Protein AF-0000000081129141 (afdb_homodimer)

Solvent-accessible surface area (backbone atoms only — not comparable to full-atom values): 20767 Å² total; per-residue (Å²): 136,83,80,75,81,80,78,77,77,76,72,72,78,68,77,77,60,85,83,64,71,76,75,66,79,88,42,70,53,75,74,40,80,56,36,56,40,29,43,30,32,59,57,17,57,71,32,35,88,84,42,55,81,44,27,58,57,19,39,51,47,17,47,51,46,34,48,50,49,10,50,49,43,14,48,50,44,52,60,56,72,74,64,81,70,82,75,56,83,65,60,89,74,60,86,63,52,46,62,55,49,10,50,50,36,20,52,51,40,36,51,50,35,44,41,52,32,57,63,46,45,56,60,55,36,47,50,46,23,51,54,39,46,54,50,50,72,68,45,83,90,66,55,68,70,51,65,66,42,44,27,56,52,50,27,62,64,40,47,85,68,45,50,61,61,43,44,52,50,48,50,52,53,40,58,71,41,62,52,48,60,72,73,105,137,83,79,74,79,80,78,74,77,74,74,72,76,67,76,77,61,86,84,62,71,78,75,66,80,87,41,67,55,72,74,39,79,56,36,56,40,30,45,30,34,58,56,18,59,72,34,35,87,84,41,54,81,44,27,59,58,19,40,49,46,16,50,50,46,34,48,49,49,10,51,50,44,13,48,51,45,52,59,57,72,76,63,82,72,82,76,56,82,64,60,91,73,62,85,63,50,45,63,55,48,10,52,50,35,20,51,52,40,36,51,49,35,45,42,53,33,58,61,46,47,57,59,54,36,48,51,48,23,50,54,40,45,54,51,50,74,70,45,83,89,65,55,68,70,51,66,67,42,44,26,56,50,51,26,61,66,41,47,86,68,46,50,61,60,45,45,52,51,47,49,52,51,39,59,70,42,62,53,46,61,72,73,104

Radius of gyration: 29.06 Å; Cα contacts (8 Å, |Δi|>4): 286; chains: 2; bounding box: 152×87×50 Å

InterPro domains:
  IPR019560 Mitochondrial 18kDa protein [PF10558] 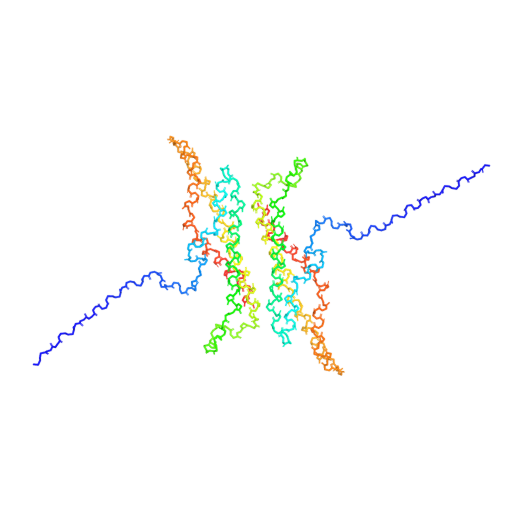(32-172)
  IPR019560 Mitochondrial 18kDa protein [PTHR11001] (19-183)

Organism: NCBI:txid267567

Nearest PDB structures (foldseek):
  6k7k-assembly1_A  TM=5.969E-01  e=8.840E+00  Homo sapiens
  6k7k-assembly1_A  TM=5.984E-01  e=8.834E+00  Homo sapiens

Secondary structure (DSSP, 8-state):
-----------------TTSS--PPP-HHHHSGGGGGGGHHHHHHHTTTT-GGGHHHHHHHHHHHHHHHHHHHHHHHHS----SS---SS-TT----HHHHHHHHHHHHHHHHIIIIIIHHHHHHHHHHHHHHHHHHHSTT--HHHHHHHHHHHHHHTHHHHHHHHHHHHHHHHHTTHHHHHH-/-----------------TTSS------HHHHSGGGGGGGHHHHHHHTTTT-GGGHHHHHHHHHHHHHHHHHHHHHHHHS----SS---SS-TT----HHHHHHHHHHHHHHHHIIIIIIHHHHHHHHHHHHHHHHHHHSTT--HHHHHHHHHHHHHHTHHHHHHHHHHHHHHHHHTTHHHHHH-

Sequence (368 aa):
MTKHPMATHLHQDAPKTDDEQKSGNYNIFRDSLLRYCGYANEVGESFRYQYPKFVAPSYALAFGYCLADSISAGYQELYVKEDGGNEGTSSKYDTRSNETRAAIAFFDTLLWQSLASVAIPGGVINTIVRATRFTVARTAGLPLAVTTWAPTVMGLGSIPFIIHPIDECVDFALDNSTRKFLESMTKHPMATHLHQDAPKTDDEQKSGNYNIFRDSLLRYCGYANEVGESFRYQYPKFVAPSYALAFGYCLADSISAGYQELYVKEDGGNEGTSSKYDTRSNETRAAIAFFDTLLWQSLASVAIPGGVINTIVRATRFTVARTAGLPLAVTTWAPTVMGLGSIPFIIHPIDECVDFALDNSTRKFLES

Foldseek 3Di:
DPPPPPPPPPPPPPPPPPVPPPPDPDDCCQNHPVVCLLQQLVVQVLCCPVCVVCNVVSVVSNLVSLQVSLQVQLVCLLPVPPPPPPPDPPPPPPPDDSNVVSVVSSVLSSVLSCQLRPNPLVVVLVVQLVVQLVVLVPDPDDDPVCNVCVSSCRSVVCCVVVNVVSSVVSVVVCVPPVVVVVVD/DPPPPPPPPPPVPPPPPPVPPPPPPDDCCQNHPVVCLLQQLVVQVLCCPVCVVCNVVSVVSNLVSLQVSLQVQLVCLLPVPPPPPPPDPPPPPPPDDSNVVSVVSSVLSSVLSCQLRPNPLVVVLVVQLVVQLVVLVPDPDDDPVCNVCVSSCRSVVCCVVVNVVSSVVSVVVCVPPVVVVVVD

pLDDT: mean 81.25, std 23.03, range [26.58, 97.94]

Structure (mmCIF, N/CA/C/O backbone):
data_AF-0000000081129141-model_v1
#
loop_
_entity.id
_entity.type
_entity.pdbx_description
1 polymer 'Mitochondrial fission process protein 1'
#
loop_
_atom_site.group_PDB
_atom_site.id
_atom_site.type_symbol
_atom_site.label_atom_id
_atom_site.label_alt_id
_atom_site.label_comp_id
_atom_site.label_asym_id
_atom_site.label_entity_id
_atom_site.label_seq_id
_atom_site.pdbx_PDB_ins_code
_atom_site.Cartn_x
_atom_site.Cartn_y
_atom_site.Cartn_z
_atom_site.occupancy
_atom_site.B_iso_or_equiv
_atom_site.auth_seq_id
_atom_site.auth_comp_id
_atom_site.auth_asym_id
_atom_site.auth_atom_id
_atom_site.pdbx_PDB_model_num
ATOM 1 N N . MET A 1 1 ? 77 19.109 -3.758 1 30.22 1 MET A N 1
ATOM 2 C CA . MET A 1 1 ? 76.125 17.969 -3.473 1 30.22 1 MET A CA 1
ATOM 3 C C . MET A 1 1 ? 74.875 18.422 -2.723 1 30.22 1 MET A C 1
ATOM 5 O O . MET A 1 1 ? 74.938 18.641 -1.512 1 30.22 1 MET A O 1
ATOM 9 N N . THR A 1 2 ? 74.125 19.422 -3.312 1 26.58 2 THR A N 1
ATOM 10 C CA . THR A 1 2 ? 73.062 20.266 -2.844 1 26.58 2 THR A CA 1
ATOM 11 C C . THR A 1 2 ? 71.812 19.438 -2.555 1 26.58 2 THR A C 1
ATOM 13 O O . THR A 1 2 ? 71.25 18.75 -3.441 1 26.58 2 THR A O 1
ATOM 16 N N . LYS A 1 3 ? 71.688 18.891 -1.283 1 32.97 3 LYS A N 1
ATOM 17 C CA . LYS A 1 3 ? 70.625 18.109 -0.683 1 32.97 3 LYS A CA 1
ATOM 18 C C . LYS A 1 3 ? 69.312 18.797 -0.854 1 32.97 3 LYS A C 1
ATOM 20 O O . LYS A 1 3 ? 69.125 19.969 -0.492 1 32.97 3 LYS A O 1
ATOM 25 N N . HIS A 1 4 ? 68.438 18.469 -1.93 1 35.22 4 HIS A N 1
ATOM 26 C CA . HIS A 1 4 ? 67.125 18.984 -2.25 1 35.22 4 HIS A CA 1
ATOM 27 C C . HIS A 1 4 ? 66.188 18.844 -1.061 1 35.22 4 HIS A C 1
ATOM 29 O O . HIS A 1 4 ? 66.125 17.797 -0.427 1 35.22 4 HIS A O 1
ATOM 35 N N . PRO A 1 5 ? 65.812 19.906 -0.329 1 34.75 5 PRO A N 1
ATOM 36 C CA . PRO A 1 5 ? 64.875 19.891 0.815 1 34.75 5 PRO A CA 1
ATOM 37 C C . PRO A 1 5 ? 63.594 19.156 0.515 1 34.75 5 PRO A C 1
ATOM 39 O O . PRO A 1 5 ? 63.062 19.234 -0.603 1 34.75 5 PRO A O 1
ATOM 42 N N . MET A 1 6 ? 63.344 17.938 1.094 1 30.19 6 MET A N 1
ATOM 43 C CA . MET A 1 6 ? 62.125 17.109 1.07 1 30.19 6 MET A CA 1
ATOM 44 C C . MET A 1 6 ? 60.906 17.938 1.434 1 30.19 6 MET A C 1
ATOM 46 O O . MET A 1 6 ? 60.781 18.438 2.551 1 30.19 6 MET A O 1
ATOM 50 N N . ALA A 1 7 ? 60.281 18.75 0.536 1 33.56 7 ALA A N 1
ATOM 51 C CA . ALA A 1 7 ? 59 19.422 0.731 1 33.56 7 ALA A CA 1
ATOM 52 C C . ALA A 1 7 ? 57.969 18.469 1.324 1 33.56 7 ALA A C 1
ATOM 54 O O . ALA A 1 7 ? 57.719 17.391 0.781 1 33.56 7 ALA A O 1
ATOM 55 N N . THR A 1 8 ? 57.875 18.406 2.658 1 31.7 8 THR A N 1
ATOM 56 C CA . THR A 1 8 ? 56.812 17.734 3.408 1 31.7 8 THR A CA 1
ATOM 57 C C . THR A 1 8 ? 55.438 18.141 2.895 1 31.7 8 THR A C 1
ATOM 59 O O . THR A 1 8 ? 55.062 19.312 2.996 1 31.7 8 THR A O 1
ATOM 62 N N . HIS A 1 9 ? 54.938 17.641 1.688 1 32.59 9 HIS A N 1
ATOM 63 C CA . HIS A 1 9 ? 53.562 17.75 1.225 1 32.59 9 HIS A CA 1
ATOM 64 C C . HIS A 1 9 ? 52.594 17.5 2.363 1 32.59 9 HIS A C 1
ATOM 66 O O . HIS A 1 9 ? 52.469 16.391 2.863 1 32.59 9 HIS A O 1
ATOM 72 N N . LEU A 1 10 ? 52.406 18.422 3.344 1 31.34 10 LEU A N 1
ATOM 73 C CA . LEU A 1 10 ? 51.281 18.438 4.262 1 31.34 10 LEU A CA 1
ATOM 74 C C . LEU A 1 10 ? 49.969 18.203 3.52 1 31.34 10 LEU A C 1
ATOM 76 O O . LEU A 1 10 ? 49.5 19.094 2.812 1 31.34 10 LEU A O 1
ATOM 80 N N . HIS A 1 11 ? 49.781 17 2.873 1 34.47 11 HIS A N 1
ATOM 81 C CA . HIS A 1 11 ? 48.438 16.656 2.416 1 34.47 11 HIS A CA 1
ATOM 82 C C . HIS A 1 11 ? 47.406 16.984 3.477 1 34.47 11 HIS A C 1
ATOM 84 O O . HIS A 1 11 ? 47.375 16.359 4.539 1 34.47 11 HIS A O 1
ATOM 90 N N . GLN A 1 12 ? 47.062 18.234 3.736 1 31.19 12 GLN A N 1
ATOM 91 C CA . GLN A 1 12 ? 45.906 18.609 4.523 1 31.19 12 GLN A CA 1
ATOM 92 C C . GLN A 1 12 ? 44.719 17.719 4.195 1 31.19 12 GLN A C 1
ATOM 94 O O . GLN A 1 12 ? 44.281 17.656 3.045 1 31.19 12 GLN A O 1
ATOM 99 N N . ASP A 1 13 ? 44.531 16.547 4.922 1 34.59 13 ASP A N 1
ATOM 100 C CA . ASP A 1 13 ? 43.281 15.789 4.973 1 34.59 13 ASP A CA 1
ATOM 101 C C . ASP A 1 13 ? 42.062 16.719 5.012 1 34.59 13 ASP A C 1
ATOM 103 O O . ASP A 1 13 ? 41.875 17.438 5.992 1 34.59 13 ASP A O 1
ATOM 107 N N . ALA A 1 14 ? 41.719 17.422 3.959 1 35.97 14 ALA A N 1
ATOM 108 C CA . ALA A 1 14 ? 40.438 18.156 3.953 1 35.97 14 ALA A CA 1
ATOM 109 C C . ALA A 1 14 ? 39.344 17.359 4.656 1 35.97 14 ALA A C 1
ATOM 111 O O . ALA A 1 14 ? 39.312 16.125 4.562 1 35.97 14 ALA A O 1
ATOM 112 N N . PRO A 1 15 ? 38.719 17.828 5.695 1 35.94 15 PRO A N 1
ATOM 113 C CA . PRO A 1 15 ? 37.625 17.141 6.371 1 35.94 15 PRO A CA 1
ATOM 114 C C . PRO A 1 15 ? 36.656 16.484 5.391 1 35.94 15 PRO A C 1
ATOM 116 O O . PRO A 1 15 ? 36.281 17.094 4.383 1 35.94 15 PRO A O 1
ATOM 119 N N . LYS A 1 16 ? 36.656 15.211 5.215 1 36.97 16 LYS A N 1
ATOM 120 C CA . LYS A 1 16 ? 35.594 14.453 4.523 1 36.97 16 LYS A CA 1
ATOM 121 C C . LYS A 1 16 ? 34.219 15.062 4.77 1 36.97 16 LYS A C 1
ATOM 123 O O . LYS A 1 16 ? 33.812 15.242 5.918 1 36.97 16 LYS A O 1
ATOM 128 N N . THR A 1 17 ? 33.844 16.062 4.062 1 35.66 17 THR A N 1
ATOM 129 C CA . THR A 1 17 ? 32.5 16.562 4.191 1 35.66 17 THR A CA 1
ATOM 130 C C . THR A 1 17 ? 31.516 15.422 4.504 1 35.66 17 THR A C 1
ATOM 132 O O . THR A 1 17 ? 31.781 14.266 4.172 1 35.66 17 THR A O 1
ATOM 135 N N . ASP A 1 18 ? 30.594 15.562 5.559 1 37.34 18 ASP A N 1
ATOM 136 C CA . ASP A 1 18 ? 29.516 14.711 6.062 1 37.34 18 ASP A CA 1
ATOM 137 C C . ASP A 1 18 ? 28.781 14.016 4.918 1 37.34 18 ASP A C 1
ATOM 139 O O . ASP A 1 18 ? 27.812 13.297 5.145 1 37.34 18 ASP A O 1
ATOM 143 N N . ASP A 1 19 ? 28.828 14.445 3.691 1 38.66 19 ASP A N 1
ATOM 144 C CA . ASP A 1 19 ? 28.156 13.812 2.561 1 38.66 19 ASP A CA 1
ATOM 145 C C . ASP A 1 19 ? 28.625 12.375 2.371 1 38.66 19 ASP A C 1
ATOM 147 O O . ASP A 1 19 ? 28.125 11.664 1.498 1 38.66 19 ASP A O 1
ATOM 151 N N . GLU A 1 20 ? 29.844 11.938 2.684 1 36.75 20 GLU A N 1
ATOM 152 C CA . GLU A 1 20 ? 30.391 10.633 2.314 1 36.75 20 GLU A CA 1
ATOM 153 C C . GLU A 1 20 ? 29.656 9.5 3.031 1 36.75 20 GLU A C 1
ATOM 155 O O . GLU A 1 20 ? 29.594 8.383 2.521 1 36.75 20 GLU A O 1
ATOM 160 N N . GLN A 1 21 ? 29.531 9.531 4.418 1 36.88 21 GLN A N 1
ATOM 161 C CA . GLN A 1 21 ? 29.5 8.305 5.211 1 36.88 21 GLN A CA 1
ATOM 162 C C . GLN A 1 21 ? 28.266 7.465 4.859 1 36.88 21 GLN A C 1
ATOM 164 O O . GLN A 1 21 ? 28.188 6.293 5.238 1 36.88 21 GLN A O 1
ATOM 169 N N . LYS A 1 22 ? 26.984 7.934 5.043 1 40.12 22 LYS A N 1
ATOM 170 C CA . LYS A 1 22 ? 25.984 6.887 4.949 1 40.12 22 LYS A CA 1
ATOM 171 C C . LYS A 1 22 ? 25.938 6.281 3.547 1 40.12 22 LYS A C 1
ATOM 173 O O . LYS A 1 22 ? 25.547 6.949 2.588 1 40.12 22 LYS A O 1
ATOM 178 N N . SER A 1 23 ? 26.703 5.465 3.102 1 44.88 23 SER A N 1
ATOM 179 C CA . SER A 1 23 ? 26.797 4.621 1.917 1 44.88 23 SER A CA 1
ATOM 180 C C . SER A 1 23 ? 25.422 4.242 1.383 1 44.88 23 SER A C 1
ATOM 182 O O . SER A 1 23 ? 25.297 3.332 0.561 1 44.88 23 SER A O 1
ATOM 184 N N . GLY A 1 24 ? 24.297 4.645 2.096 1 58.03 24 GLY A N 1
ATOM 185 C CA . GLY A 1 24 ? 23.062 4.16 1.521 1 58.03 24 GLY A CA 1
ATOM 186 C C . GLY A 1 24 ? 22.781 4.715 0.135 1 58.03 24 GLY A C 1
ATOM 187 O O . GLY A 1 24 ? 23.391 5.711 -0.271 1 58.03 24 GLY A O 1
ATOM 188 N N . ASN A 1 25 ? 22.344 3.918 -0.901 1 73.75 25 ASN A N 1
ATOM 189 C CA . ASN A 1 25 ? 22.016 4.301 -2.271 1 73.75 25 ASN A CA 1
ATOM 190 C C . ASN A 1 25 ? 21.109 5.527 -2.309 1 73.75 25 ASN A C 1
ATOM 192 O O . ASN A 1 25 ? 20.156 5.621 -1.533 1 73.75 25 ASN A O 1
ATOM 196 N N . TYR A 1 26 ? 21.641 6.598 -2.943 1 86.88 26 TYR A N 1
ATOM 197 C CA . TYR A 1 26 ? 20.891 7.84 -3.123 1 86.88 26 TYR A CA 1
ATOM 198 C C . TYR A 1 26 ? 19.516 7.57 -3.697 1 86.88 26 TYR A C 1
ATOM 200 O O . TYR A 1 26 ? 19.375 6.891 -4.715 1 86.88 26 TYR A O 1
ATOM 208 N N . ASN A 1 27 ? 18.547 8 -2.988 1 91.38 27 ASN A N 1
ATOM 209 C CA . ASN A 1 27 ? 17.156 7.949 -3.436 1 91.38 27 ASN A CA 1
ATOM 210 C C . ASN A 1 27 ? 16.609 9.344 -3.715 1 91.38 27 ASN A C 1
ATOM 212 O O . ASN A 1 27 ? 16.391 10.125 -2.789 1 91.38 27 ASN A O 1
ATOM 216 N N . ILE A 1 28 ? 16.359 9.625 -4.957 1 92.81 28 ILE A N 1
ATOM 217 C CA . ILE A 1 28 ? 15.969 10.961 -5.383 1 92.81 28 ILE A CA 1
ATOM 218 C C . ILE A 1 28 ? 14.688 11.375 -4.66 1 92.81 28 ILE A C 1
ATOM 220 O O . ILE A 1 28 ? 14.469 12.562 -4.402 1 92.81 28 ILE A O 1
ATOM 224 N N . PHE A 1 29 ? 13.805 10.5 -4.289 1 95 29 PHE A N 1
ATOM 225 C CA . PHE A 1 29 ? 12.523 10.805 -3.654 1 95 29 PHE A CA 1
ATOM 226 C C . PHE A 1 29 ? 12.711 11.133 -2.18 1 95 29 PHE A C 1
ATOM 228 O O . PHE A 1 29 ? 12.031 12.008 -1.642 1 95 29 PHE A O 1
ATOM 235 N N . ARG A 1 30 ? 13.688 10.547 -1.554 1 94.19 30 ARG A N 1
ATOM 236 C CA . ARG A 1 30 ? 13.82 10.672 -0.105 1 94.19 30 ARG A CA 1
ATOM 237 C C . ARG A 1 30 ? 14.969 11.602 0.265 1 94.19 30 ARG A C 1
ATOM 239 O O . ARG A 1 30 ? 14.961 12.211 1.334 1 94.19 30 ARG A O 1
ATOM 246 N N . ASP A 1 31 ? 15.93 11.773 -0.63 1 93.5 31 ASP A N 1
ATOM 247 C CA . ASP A 1 31 ? 17.156 12.492 -0.297 1 93.5 31 ASP A CA 1
ATOM 248 C C . ASP A 1 31 ? 17.219 13.836 -1.011 1 93.5 31 ASP A C 1
ATOM 250 O O . ASP A 1 31 ? 18.234 14.539 -0.947 1 93.5 31 ASP A O 1
ATOM 254 N N . SER A 1 32 ? 16.203 14.188 -1.757 1 94.5 32 SER A N 1
ATOM 255 C CA . SER A 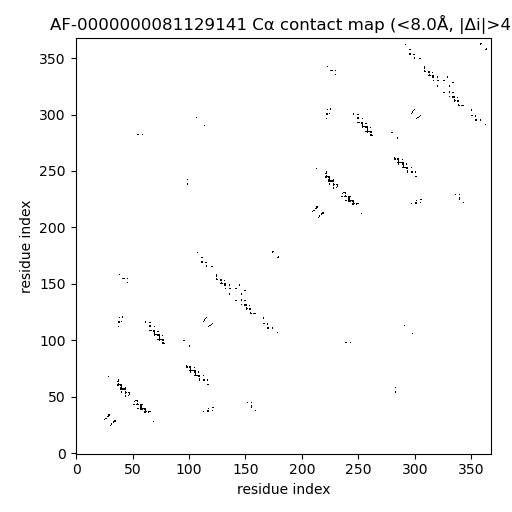1 32 ? 16.141 15.477 -2.43 1 94.5 32 SER A CA 1
ATOM 256 C C . SER A 1 32 ? 14.953 16.297 -1.938 1 94.5 32 SER A C 1
ATOM 258 O O . SER A 1 32 ? 14.227 15.883 -1.035 1 94.5 32 SER A O 1
ATOM 260 N N . LEU A 1 33 ? 14.805 17.438 -2.572 1 94.62 33 LEU A N 1
ATOM 261 C CA . LEU A 1 33 ? 13.703 18.328 -2.225 1 94.62 33 LEU A CA 1
ATOM 262 C C . LEU A 1 33 ? 12.367 17.703 -2.588 1 94.62 33 LEU A C 1
ATOM 264 O O . LEU A 1 33 ? 11.312 18.141 -2.111 1 94.62 33 LEU A O 1
ATOM 268 N N . LEU A 1 34 ? 12.383 16.625 -3.336 1 96.06 34 LEU A N 1
ATOM 269 C CA . LEU A 1 34 ? 11.156 15.922 -3.703 1 96.06 34 LEU A CA 1
ATOM 270 C C . LEU A 1 34 ? 10.469 15.352 -2.469 1 96.06 34 LEU A C 1
ATOM 272 O O . LEU A 1 34 ? 9.25 15.141 -2.473 1 96.06 34 LEU A O 1
ATOM 276 N N . ARG A 1 35 ? 11.266 15.18 -1.441 1 97.25 35 ARG A N 1
ATOM 277 C CA . ARG A 1 35 ? 10.727 14.586 -0.221 1 97.25 35 ARG A CA 1
ATOM 278 C C . ARG A 1 35 ? 9.602 15.438 0.355 1 97.25 35 ARG A C 1
ATOM 280 O O . ARG A 1 35 ? 8.664 14.914 0.963 1 97.25 35 ARG A O 1
ATOM 287 N N . TYR A 1 36 ? 9.656 16.703 0.119 1 96.81 36 TYR A N 1
ATOM 288 C CA . TYR A 1 36 ? 8.664 17.625 0.662 1 96.81 36 TYR A CA 1
ATOM 289 C C . TYR A 1 36 ? 7.301 17.391 0.025 1 96.81 36 TYR A C 1
ATOM 291 O O . TYR A 1 36 ? 6.266 17.719 0.615 1 96.81 36 TYR A O 1
ATOM 299 N N . CYS A 1 37 ? 7.238 16.844 -1.175 1 97.25 37 CYS A N 1
ATOM 300 C CA . CYS A 1 37 ? 5.977 16.516 -1.822 1 97.25 37 CYS A CA 1
ATOM 301 C C . CYS A 1 37 ? 5.184 15.508 -0.997 1 97.25 37 CYS A C 1
ATOM 303 O O . CYS A 1 37 ? 3.953 15.5 -1.035 1 97.25 37 CYS A O 1
ATOM 305 N N . GLY A 1 38 ? 5.867 14.773 -0.208 1 97.12 38 GLY A N 1
ATOM 306 C CA . GLY A 1 38 ? 5.211 13.812 0.661 1 97.12 38 GLY A CA 1
ATOM 307 C C . GLY A 1 38 ? 4.461 14.453 1.811 1 97.12 38 GLY A C 1
ATOM 308 O O . GLY A 1 38 ? 3.656 13.797 2.479 1 97.12 38 GLY A O 1
ATOM 309 N N . TYR A 1 39 ? 4.688 15.688 1.976 1 97.38 39 TYR A N 1
ATOM 310 C CA . TYR A 1 39 ? 4.043 16.438 3.055 1 97.38 39 TYR A CA 1
ATOM 311 C C . TYR A 1 39 ? 3.041 17.438 2.504 1 97.38 39 TYR A C 1
ATOM 313 O O . TYR A 1 39 ? 2.557 18.297 3.236 1 97.38 39 TYR A O 1
ATOM 321 N N . ALA A 1 40 ? 2.723 17.312 1.208 1 97.69 40 ALA A N 1
ATOM 322 C CA . ALA A 1 40 ? 1.823 18.266 0.57 1 97.69 40 ALA A CA 1
ATOM 323 C C . ALA A 1 40 ? 0.45 18.266 1.235 1 97.69 40 ALA A C 1
ATOM 325 O O . ALA A 1 40 ? -0.181 19.312 1.387 1 97.69 40 ALA A O 1
ATOM 326 N N . ASN A 1 41 ? -0.04 17.156 1.67 1 96.31 41 ASN A N 1
ATOM 327 C CA . ASN A 1 41 ? -1.351 17.062 2.303 1 96.31 41 ASN A CA 1
ATOM 328 C C . ASN A 1 41 ? -1.398 17.859 3.609 1 96.31 41 ASN A C 1
ATOM 330 O O . ASN A 1 41 ? -2.43 18.438 3.951 1 96.31 41 ASN A O 1
ATOM 334 N N . GLU A 1 42 ? -0.286 17.922 4.32 1 96.12 42 GLU A N 1
ATOM 335 C CA . GLU A 1 42 ? -0.234 18.703 5.555 1 96.12 42 GLU A CA 1
ATOM 336 C C . GLU A 1 42 ? -0.406 20.203 5.277 1 96.12 42 GLU A C 1
ATOM 338 O O . GLU A 1 42 ? -1.062 20.906 6.043 1 96.12 42 GLU A O 1
ATOM 343 N N . VAL A 1 43 ? 0.244 20.578 4.191 1 96.19 43 VAL A N 1
ATOM 344 C CA . VAL A 1 43 ? 0.093 21.969 3.793 1 96.19 43 VAL A CA 1
ATOM 345 C C . VAL A 1 43 ? -1.367 22.25 3.445 1 96.19 43 VAL A C 1
ATOM 347 O O . VAL A 1 43 ? -1.948 23.234 3.928 1 96.19 43 VAL A O 1
ATOM 350 N N . GLY A 1 44 ? -1.978 21.422 2.66 1 95.38 44 GLY A N 1
ATOM 351 C CA . GLY A 1 44 ? -3.381 21.594 2.314 1 95.38 44 GLY A CA 1
ATOM 352 C C . GLY A 1 44 ? -4.297 21.609 3.525 1 95.38 44 GLY A C 1
ATOM 353 O O . GLY A 1 44 ? -5.191 22.438 3.623 1 95.38 44 GLY A O 1
ATOM 354 N N . GLU A 1 45 ? -4.07 20.734 4.453 1 94.31 45 GLU A N 1
ATOM 355 C CA . GLU A 1 45 ? -4.879 20.641 5.664 1 94.31 45 GLU A CA 1
ATOM 356 C C . GLU A 1 45 ? -4.754 21.891 6.523 1 94.31 45 GLU A C 1
ATOM 358 O O . GLU A 1 45 ? -5.723 22.312 7.148 1 94.31 45 GLU A O 1
ATOM 363 N N . SER A 1 46 ? -3.6 22.422 6.527 1 93.56 46 SER A N 1
ATOM 364 C CA . SER A 1 46 ? -3.367 23.609 7.355 1 93.56 46 SER A CA 1
ATOM 365 C C . SER A 1 46 ? -4.164 24.812 6.844 1 93.56 46 SER A C 1
ATOM 367 O O . SER A 1 46 ? -4.469 25.719 7.605 1 93.56 46 SER A O 1
ATOM 369 N N . PHE A 1 47 ? -4.492 24.781 5.551 1 92.69 47 PHE A N 1
ATOM 370 C CA . PHE A 1 47 ? -5.203 25.906 4.965 1 92.69 47 PHE A CA 1
ATOM 371 C C . PHE A 1 47 ? -6.633 25.516 4.605 1 92.69 47 PHE A C 1
ATOM 373 O O . PHE A 1 47 ? -7.262 26.156 3.758 1 92.69 47 PHE A O 1
ATOM 380 N N . ARG A 1 48 ? -7.117 24.516 5.207 1 91.94 48 ARG A N 1
ATOM 381 C CA . ARG A 1 48 ? -8.414 23.984 4.816 1 91.94 48 ARG A CA 1
ATOM 382 C C . ARG A 1 48 ? -9.516 25.031 5 1 91.94 48 ARG A C 1
ATOM 384 O O . ARG A 1 48 ? -10.445 25.109 4.195 1 91.94 48 ARG A O 1
ATOM 391 N N . TYR A 1 49 ? -9.422 25.875 6.027 1 88.12 49 TYR A N 1
ATOM 392 C CA . TYR A 1 49 ? -10.453 26.875 6.293 1 88.12 49 TYR A CA 1
ATOM 393 C C . TYR A 1 49 ? -10.352 28.047 5.312 1 88.12 49 TYR A C 1
ATOM 395 O O . TYR A 1 49 ? -11.367 28.578 4.863 1 88.12 49 TYR A O 1
ATOM 403 N N . GLN A 1 50 ? -9.172 28.422 5 1 89.69 50 GLN A N 1
ATOM 404 C CA . GLN A 1 50 ? -8.953 29.531 4.078 1 89.69 50 GLN A CA 1
ATOM 405 C C . GLN A 1 50 ? -9.109 29.078 2.627 1 89.69 50 GLN A C 1
ATOM 407 O O . GLN A 1 50 ? -9.617 29.812 1.789 1 89.69 50 GLN A O 1
ATOM 412 N N . TYR A 1 51 ? -8.57 27.828 2.312 1 91.56 51 TYR A N 1
ATOM 413 C CA . TYR A 1 51 ? -8.555 27.359 0.935 1 91.56 51 TYR A CA 1
ATOM 414 C C . TYR A 1 51 ? -8.961 25.891 0.859 1 91.56 51 TYR A C 1
ATOM 416 O O . TYR A 1 51 ? -8.148 25.031 0.505 1 91.56 51 TYR A O 1
ATOM 424 N N . PRO A 1 52 ? -10.25 25.562 1.009 1 91.94 52 PRO A N 1
ATOM 425 C CA . PRO A 1 52 ? -10.703 24.156 1.059 1 91.94 52 PRO A CA 1
ATOM 426 C C . PRO A 1 52 ? -10.531 23.438 -0.274 1 91.94 52 PRO A C 1
ATOM 428 O O . PRO A 1 52 ? -10.336 22.219 -0.297 1 91.94 52 PRO A O 1
ATOM 431 N N . LYS A 1 53 ? -10.461 24.141 -1.364 1 93.81 53 LYS A N 1
ATOM 432 C CA . LYS A 1 53 ? -10.375 23.531 -2.686 1 93.81 53 LYS A CA 1
ATOM 433 C C . LYS A 1 53 ? -9 22.922 -2.918 1 93.81 53 LYS A C 1
ATOM 435 O O . LYS A 1 53 ? -8.836 22.078 -3.807 1 93.81 53 LYS A O 1
ATOM 440 N N . PHE A 1 54 ? -8.102 23.328 -2.102 1 94.38 54 PHE A N 1
ATOM 441 C CA . PHE A 1 54 ? -6.734 22.875 -2.342 1 94.38 54 PHE A CA 1
ATOM 442 C C . PHE A 1 54 ? -6.418 21.641 -1.512 1 94.38 54 PHE A C 1
ATOM 444 O O . PHE A 1 54 ? -5.359 21.031 -1.676 1 94.38 54 PHE A O 1
ATOM 451 N N . VAL A 1 55 ? -7.324 21.203 -0.63 1 94.81 55 VAL A N 1
ATOM 452 C CA . VAL A 1 55 ? -7.062 20.078 0.269 1 94.81 55 VAL A CA 1
ATOM 453 C C . VAL A 1 55 ? -6.984 18.781 -0.531 1 94.81 55 VAL A C 1
ATOM 455 O O . VAL A 1 55 ? -5.98 18.062 -0.474 1 94.81 55 VAL A O 1
ATOM 458 N N . ALA A 1 56 ? -7.957 18.594 -1.346 1 92.62 56 ALA A N 1
ATOM 459 C CA . ALA A 1 56 ? -8 17.344 -2.115 1 92.62 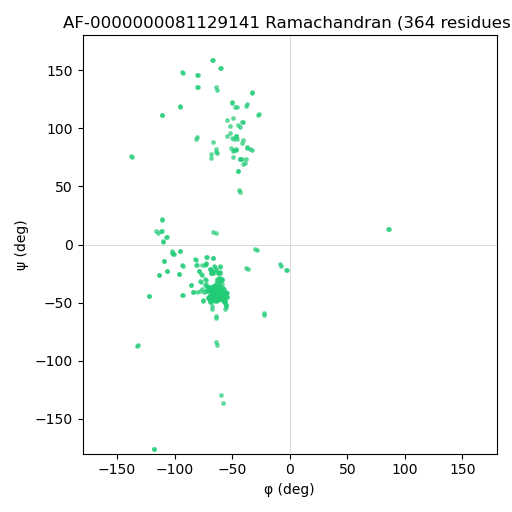56 ALA A CA 1
ATOM 460 C C . ALA A 1 56 ? -6.812 17.266 -3.072 1 92.62 56 ALA A C 1
ATOM 462 O O . ALA A 1 56 ? -6.105 16.25 -3.098 1 92.62 56 ALA A O 1
ATOM 463 N N . PRO A 1 57 ? -6.492 18.312 -3.867 1 95.38 57 PRO A N 1
ATOM 464 C CA . PRO A 1 57 ? -5.312 18.25 -4.73 1 95.38 57 PRO A CA 1
ATOM 465 C C . PRO A 1 57 ? -4.02 18.016 -3.947 1 95.38 57 PRO A C 1
ATOM 467 O O . PRO A 1 57 ? -3.09 17.391 -4.449 1 95.38 57 PRO A O 1
ATOM 470 N N . SER A 1 58 ? -3.949 18.562 -2.719 1 97 58 SER A N 1
ATOM 471 C CA . SER A 1 58 ? -2.74 18.375 -1.924 1 97 58 SER A CA 1
ATOM 472 C C . SER A 1 58 ? -2.572 16.906 -1.521 1 97 58 SER A C 1
ATOM 474 O O . SER A 1 58 ? -1.453 16.391 -1.502 1 97 58 SER A O 1
ATOM 476 N N . TYR A 1 59 ? -3.658 16.266 -1.24 1 94.44 59 TYR A N 1
ATOM 477 C CA . TYR A 1 59 ? -3.615 14.828 -0.978 1 94.44 59 TYR A CA 1
ATOM 478 C C . TYR A 1 59 ? -3.207 14.062 -2.229 1 94.44 59 TYR A C 1
ATOM 480 O O . TYR A 1 59 ? -2.412 13.117 -2.152 1 94.44 59 TYR A O 1
ATOM 488 N N . ALA A 1 60 ? -3.779 14.469 -3.348 1 94.31 60 ALA A N 1
ATOM 489 C CA . ALA A 1 60 ? -3.436 13.812 -4.605 1 94.31 60 ALA A CA 1
ATOM 490 C C . ALA A 1 60 ? -1.941 13.93 -4.898 1 94.31 60 ALA A C 1
ATOM 492 O O . ALA A 1 60 ? -1.312 12.969 -5.344 1 94.31 60 ALA A O 1
ATOM 493 N N . LEU A 1 61 ? -1.434 15.008 -4.625 1 96.5 61 LEU A N 1
ATOM 494 C CA . LEU A 1 61 ? -0.007 15.234 -4.832 1 96.5 61 LEU A CA 1
ATOM 495 C C . LEU A 1 61 ? 0.824 14.352 -3.908 1 96.5 61 LEU A C 1
ATOM 497 O O . LEU A 1 61 ? 1.78 13.711 -4.352 1 96.5 61 LEU A O 1
ATOM 501 N N . ALA A 1 62 ? 0.499 14.312 -2.666 1 96.94 62 ALA A N 1
ATOM 502 C CA . ALA A 1 62 ? 1.23 13.484 -1.709 1 96.94 62 ALA A CA 1
ATOM 503 C C . ALA A 1 62 ? 1.142 12.008 -2.078 1 96.94 62 ALA A C 1
ATOM 505 O O . ALA A 1 62 ? 2.148 11.297 -2.061 1 96.94 62 ALA A O 1
ATOM 506 N N . PHE A 1 63 ? -0.019 11.586 -2.51 1 94.38 63 PHE A N 1
ATOM 507 C CA . PHE A 1 63 ? -0.212 10.188 -2.893 1 94.38 63 PHE A CA 1
ATOM 508 C C . PHE A 1 63 ? 0.545 9.867 -4.176 1 94.38 63 PHE A C 1
ATOM 510 O O . PHE A 1 63 ? 1.143 8.797 -4.301 1 94.38 63 PHE A O 1
ATOM 517 N N . GLY A 1 64 ? 0.388 10.773 -5.148 1 95.19 64 GLY A N 1
ATOM 518 C CA . GLY A 1 64 ? 1.143 10.586 -6.375 1 95.19 64 GLY A CA 1
ATOM 519 C C . GLY A 1 64 ? 2.637 10.453 -6.145 1 95.19 64 GLY A C 1
ATOM 520 O O . GLY A 1 64 ? 3.291 9.602 -6.754 1 95.19 64 GLY A O 1
ATOM 521 N N . TYR A 1 65 ? 3.15 11.281 -5.242 1 97.5 65 TYR A N 1
ATOM 522 C CA . TYR A 1 65 ? 4.555 11.234 -4.852 1 97.5 65 TYR A CA 1
ATOM 523 C C . TYR A 1 65 ? 4.906 9.875 -4.258 1 97.5 65 TYR A C 1
ATOM 525 O O . TYR A 1 65 ? 5.906 9.258 -4.641 1 97.5 65 TYR A O 1
ATOM 533 N N . CYS A 1 66 ? 4.094 9.352 -3.354 1 96.25 66 CYS A N 1
ATOM 534 C CA . CYS A 1 66 ? 4.336 8.07 -2.697 1 96.25 66 CYS A CA 1
ATOM 535 C C . CYS A 1 66 ? 4.293 6.926 -3.705 1 96.25 66 CYS A C 1
ATOM 537 O O . CYS A 1 66 ? 5.148 6.039 -3.68 1 96.25 66 CYS A O 1
ATOM 539 N N . LEU A 1 67 ? 3.328 6.996 -4.574 1 95.06 67 LEU A N 1
ATOM 540 C CA . LEU A 1 67 ? 3.188 5.949 -5.582 1 95.06 67 LEU A CA 1
ATOM 541 C C . LEU A 1 67 ? 4.359 5.973 -6.559 1 95.06 67 LEU A C 1
ATOM 543 O O . LEU A 1 67 ? 4.859 4.918 -6.957 1 95.06 67 LEU A O 1
ATOM 547 N N . ALA A 1 68 ? 4.734 7.141 -6.906 1 96.5 68 ALA A N 1
ATOM 548 C CA . ALA A 1 68 ? 5.859 7.258 -7.832 1 96.5 68 ALA A CA 1
ATOM 549 C C . ALA A 1 68 ? 7.125 6.645 -7.238 1 96.5 68 ALA A C 1
ATOM 551 O O . ALA A 1 68 ? 7.852 5.926 -7.926 1 96.5 68 ALA A O 1
ATOM 552 N N . ASP A 1 69 ? 7.406 6.914 -5.996 1 97.31 69 ASP A N 1
ATOM 553 C CA . ASP A 1 69 ? 8.555 6.312 -5.328 1 97.31 69 ASP A CA 1
ATOM 554 C C . ASP A 1 69 ? 8.438 4.793 -5.297 1 97.31 69 ASP A C 1
ATOM 556 O O . ASP A 1 69 ? 9.406 4.082 -5.578 1 97.31 69 ASP A O 1
ATOM 560 N N . SER A 1 70 ? 7.254 4.312 -4.965 1 96.19 70 SER A N 1
ATOM 561 C CA . SER A 1 70 ? 7.02 2.875 -4.871 1 96.19 70 SER A CA 1
ATOM 562 C C . SER A 1 70 ? 7.199 2.197 -6.227 1 96.19 70 SER A C 1
ATOM 564 O O . SER A 1 70 ? 7.824 1.139 -6.316 1 96.19 70 SER A O 1
ATOM 566 N N . ILE A 1 71 ? 6.629 2.836 -7.246 1 94.19 71 ILE A N 1
ATOM 567 C CA . ILE A 1 71 ? 6.766 2.311 -8.602 1 94.19 71 ILE A CA 1
ATOM 568 C C . ILE A 1 71 ? 8.234 2.303 -9.008 1 94.19 71 ILE A C 1
ATOM 570 O O . ILE A 1 71 ? 8.727 1.322 -9.57 1 94.19 71 ILE A O 1
ATOM 574 N N . SER A 1 72 ? 8.922 3.357 -8.695 1 95.12 72 SER A N 1
ATOM 575 C CA . SER A 1 72 ? 10.352 3.451 -9.008 1 95.12 72 SER A CA 1
ATOM 576 C C . SER A 1 72 ? 11.141 2.346 -8.32 1 95.12 72 SER A C 1
ATOM 578 O O . SER A 1 72 ? 12.023 1.737 -8.93 1 95.12 72 SER A O 1
ATOM 580 N N . ALA A 1 73 ? 10.859 2.088 -7.086 1 95.06 73 ALA A N 1
ATOM 581 C CA . ALA A 1 73 ? 11.547 1.037 -6.336 1 95.06 73 ALA A CA 1
ATOM 582 C C . ALA A 1 73 ? 11.297 -0.332 -6.965 1 95.06 73 ALA A C 1
ATOM 584 O O . ALA A 1 73 ? 12.227 -1.138 -7.094 1 95.06 73 ALA A O 1
ATOM 585 N N . GLY A 1 74 ? 10.031 -0.595 -7.281 1 93.5 74 GLY A N 1
ATOM 586 C CA . GLY A 1 74 ? 9.727 -1.843 -7.965 1 93.5 74 GLY A CA 1
ATOM 587 C C . GLY A 1 74 ? 10.438 -1.982 -9.297 1 93.5 74 GLY A C 1
ATOM 588 O O . GLY A 1 74 ? 10.961 -3.051 -9.617 1 93.5 74 GLY A O 1
ATOM 589 N N . TYR A 1 75 ? 10.422 -0.915 -10.031 1 92.56 75 TYR A N 1
ATOM 590 C CA . TYR A 1 75 ? 11.047 -0.909 -11.352 1 92.56 75 TYR A CA 1
ATOM 591 C C . TYR A 1 75 ? 12.547 -1.168 -11.242 1 92.56 75 TYR A C 1
ATOM 593 O O . TYR A 1 75 ? 13.125 -1.877 -12.07 1 92.56 75 TYR A O 1
ATOM 601 N N . GLN A 1 76 ? 13.156 -0.588 -10.32 1 92.38 76 GLN A N 1
ATOM 602 C CA . GLN A 1 76 ? 14.594 -0.782 -10.125 1 92.38 76 GLN A CA 1
ATOM 603 C C . GLN A 1 76 ? 14.922 -2.252 -9.867 1 92.38 76 GLN A C 1
ATOM 605 O O . GLN A 1 76 ? 15.898 -2.777 -10.406 1 92.38 76 GLN A O 1
ATOM 610 N N . GLU A 1 77 ? 14.07 -2.912 -9.125 1 90.81 77 GLU A N 1
ATOM 611 C CA . GLU A 1 77 ? 14.289 -4.328 -8.836 1 90.81 77 GLU A CA 1
ATOM 612 C C . GLU A 1 77 ? 14.008 -5.191 -10.062 1 90.81 77 GLU A C 1
ATOM 614 O O . GLU A 1 77 ? 14.648 -6.219 -10.266 1 90.81 77 GLU A O 1
ATOM 619 N N . LEU A 1 78 ? 13.039 -4.715 -10.781 1 88.75 78 LEU A N 1
ATOM 620 C CA . LEU A 1 78 ? 12.656 -5.473 -11.961 1 88.75 78 LEU A CA 1
ATOM 621 C C . LEU A 1 78 ? 13.773 -5.484 -13 1 88.75 78 LEU A C 1
ATOM 623 O O . LEU A 1 78 ? 13.969 -6.48 -13.703 1 88.75 78 LEU A O 1
ATOM 627 N N . TYR A 1 79 ? 14.523 -4.449 -13.164 1 83.38 79 TYR A N 1
ATOM 628 C CA . TYR A 1 79 ? 15.492 -4.305 -14.242 1 83.38 79 TYR A CA 1
ATOM 629 C C . TYR A 1 79 ? 16.906 -4.227 -13.688 1 83.38 79 TYR A C 1
ATOM 631 O O . TYR A 1 79 ? 17.828 -3.746 -14.359 1 83.38 79 TYR A O 1
ATOM 639 N N . VAL A 1 80 ? 17.109 -4.516 -12.469 1 68.56 80 VAL A N 1
ATOM 640 C CA . VAL A 1 80 ? 18.469 -4.648 -11.953 1 68.56 80 VAL A CA 1
ATOM 641 C C . VAL A 1 80 ? 19.266 -5.566 -12.867 1 68.56 80 VAL A C 1
ATOM 643 O O . VAL A 1 80 ? 18.875 -6.707 -13.117 1 68.56 80 VAL A O 1
ATOM 646 N N . LYS A 1 81 ? 19.984 -4.938 -13.914 1 53.72 81 LYS A N 1
ATOM 647 C CA . LYS A 1 81 ? 20.891 -5.676 -14.781 1 53.72 81 LYS A CA 1
ATOM 648 C C . LYS A 1 81 ? 21.781 -6.609 -13.961 1 53.72 81 LYS A C 1
ATOM 650 O O . LYS A 1 81 ? 22.391 -6.191 -12.969 1 53.72 81 LYS A O 1
ATOM 655 N N . GLU A 1 82 ? 21.422 -7.953 -13.977 1 48.47 82 GLU A N 1
ATOM 656 C CA . GLU A 1 82 ? 22.469 -8.891 -13.609 1 48.47 82 GLU A CA 1
ATOM 657 C C . GLU A 1 82 ? 23.797 -8.523 -14.281 1 48.47 82 GLU A C 1
ATOM 659 O O . GLU A 1 82 ? 24 -8.797 -15.469 1 48.47 82 GLU A O 1
ATOM 664 N N . ASP A 1 83 ? 24.312 -7.402 -14.336 1 40.34 83 ASP A N 1
ATOM 665 C CA . ASP A 1 83 ? 25.688 -7.441 -14.828 1 40.34 83 ASP A CA 1
ATOM 666 C C . ASP A 1 83 ? 26.344 -8.789 -14.531 1 40.34 83 ASP A C 1
ATOM 668 O O . ASP A 1 83 ? 26.141 -9.359 -13.445 1 40.34 83 ASP A O 1
ATOM 672 N N . GLY A 1 84 ? 26.672 -9.664 -15.539 1 38.09 84 GLY A N 1
ATOM 673 C CA . GLY A 1 84 ? 27.484 -10.875 -15.547 1 38.09 84 GLY A CA 1
ATOM 674 C C . GLY A 1 84 ? 28.469 -10.93 -14.398 1 38.09 84 GLY A C 1
ATOM 675 O O . GLY A 1 84 ? 29.078 -11.977 -14.148 1 38.09 84 GLY A O 1
ATOM 676 N N . GLY A 1 85 ? 29.469 -9.898 -14.289 1 36.72 85 GLY A N 1
ATOM 677 C CA . GLY A 1 85 ? 30.719 -10.125 -13.586 1 36.72 85 GLY A CA 1
ATOM 678 C C . GLY A 1 85 ? 30.531 -10.398 -12.102 1 36.72 85 GLY A C 1
ATOM 679 O O . GLY A 1 85 ? 31.172 -11.297 -11.547 1 36.72 85 GLY A O 1
ATOM 680 N N . ASN A 1 86 ? 30.406 -9.227 -11.234 1 35.03 86 ASN A N 1
ATOM 681 C CA . ASN A 1 86 ? 30.547 -9.641 -9.844 1 35.03 86 ASN A CA 1
ATOM 682 C C . ASN A 1 86 ? 29.375 -10.492 -9.391 1 35.03 86 ASN A C 1
ATOM 684 O O . ASN A 1 86 ? 28.25 -10.016 -9.32 1 35.03 86 ASN A O 1
ATOM 688 N N . GLU A 1 87 ? 29.219 -11.695 -9.734 1 37.25 87 GLU A N 1
ATOM 689 C CA . GLU A 1 87 ? 28.641 -12.875 -9.109 1 37.25 87 GLU A CA 1
ATOM 690 C C . GLU A 1 87 ? 28.266 -12.609 -7.652 1 37.25 87 GLU A C 1
ATOM 692 O O . GLU A 1 87 ? 27.938 -13.539 -6.914 1 37.25 87 GLU A O 1
ATOM 697 N N . GLY A 1 88 ? 28.875 -11.492 -7.031 1 34.25 88 GLY A N 1
ATOM 698 C CA . GLY A 1 88 ? 28.922 -11.523 -5.578 1 34.25 88 GLY A CA 1
ATOM 699 C C . GLY A 1 88 ? 27.547 -11.609 -4.941 1 34.25 88 GLY A C 1
ATOM 700 O O . GLY A 1 88 ? 26.672 -12.32 -5.434 1 34.25 88 GLY A O 1
ATOM 701 N N . THR A 1 89 ? 27.328 -10.508 -3.814 1 34.22 89 THR A N 1
ATOM 702 C CA . THR A 1 89 ? 26.469 -10.672 -2.646 1 34.22 89 THR A CA 1
ATOM 703 C C . THR A 1 89 ? 25 -10.531 -3.031 1 34.22 89 THR A C 1
ATOM 705 O O . THR A 1 89 ? 24.422 -9.453 -2.895 1 34.22 89 THR A O 1
ATOM 708 N N . SER A 1 90 ? 24.688 -9.977 -4.133 1 39.09 90 SER A N 1
ATOM 709 C CA . SER A 1 90 ? 23.25 -10.172 -4.25 1 39.09 90 SER A CA 1
ATOM 710 C C . SER A 1 90 ? 22.859 -11.617 -3.939 1 39.09 90 SER A C 1
ATOM 712 O O . SER A 1 90 ? 23.391 -12.547 -4.543 1 39.09 90 SER A O 1
ATOM 714 N N . SER A 1 91 ? 22.516 -11.922 -2.771 1 39.16 91 SER A N 1
ATOM 715 C CA . SER A 1 91 ? 22.453 -13.25 -2.156 1 39.16 91 SER A CA 1
ATOM 716 C C . SER A 1 91 ? 21.984 -14.297 -3.154 1 39.16 91 SER A C 1
ATOM 718 O O . SER A 1 91 ? 20.875 -14.195 -3.689 1 39.16 91 SER A O 1
ATOM 720 N N . LYS A 1 92 ? 22.812 -14.961 -4.082 1 43.81 92 LYS A N 1
ATOM 721 C CA . LYS A 1 92 ? 22.672 -16.266 -4.703 1 43.81 92 LYS A CA 1
ATOM 722 C C . LYS A 1 92 ? 21.438 -17.016 -4.164 1 43.81 92 LYS A C 1
ATOM 724 O O . LYS A 1 92 ? 20.859 -17.844 -4.859 1 43.81 92 LYS A O 1
ATOM 729 N N . TYR A 1 93 ? 21.062 -16.516 -2.934 1 46.66 93 TYR A N 1
ATOM 730 C CA . TYR A 1 93 ? 20.109 -17.312 -2.164 1 46.66 93 TYR A CA 1
ATOM 731 C C . TYR A 1 93 ? 18.703 -16.75 -2.289 1 46.66 93 TYR A C 1
ATOM 733 O O . TYR A 1 93 ? 17.75 -17.328 -1.772 1 46.66 93 TYR A O 1
ATOM 741 N N . ASP A 1 94 ? 18.703 -15.414 -3.002 1 56.94 94 ASP A N 1
ATOM 742 C CA . ASP A 1 94 ? 17.297 -15.062 -3.109 1 56.94 94 ASP A CA 1
ATOM 743 C C . ASP A 1 94 ? 16.641 -15.789 -4.281 1 56.94 94 ASP A C 1
ATOM 745 O O . ASP A 1 94 ? 16.875 -15.445 -5.441 1 56.94 94 ASP A O 1
ATOM 749 N N . THR A 1 95 ? 16.062 -16.891 -4.156 1 67.5 95 THR A N 1
ATOM 750 C CA . THR A 1 95 ? 15.414 -17.828 -5.066 1 67.5 95 THR A CA 1
ATOM 751 C C . THR A 1 95 ? 14.156 -17.219 -5.668 1 67.5 95 THR A C 1
ATOM 753 O O . THR A 1 95 ? 13.539 -17.797 -6.562 1 67.5 95 THR A O 1
ATOM 756 N N . ARG A 1 96 ? 14.094 -15.805 -5.359 1 79.69 96 ARG A N 1
ATOM 757 C CA . ARG A 1 96 ? 12.875 -15.195 -5.871 1 79.69 96 ARG A CA 1
ATOM 758 C C . ARG A 1 96 ? 13.102 -14.594 -7.254 1 79.69 96 ARG A C 1
ATOM 760 O O . ARG A 1 96 ? 14.195 -14.117 -7.559 1 79.69 96 ARG A O 1
ATOM 767 N N . SER A 1 97 ? 12.055 -14.641 -7.992 1 84.81 97 SER A N 1
ATOM 768 C CA . SER A 1 97 ? 12.117 -14.031 -9.312 1 84.81 97 SER A CA 1
ATOM 769 C C . SER A 1 97 ? 12.242 -12.508 -9.211 1 84.81 97 SER A C 1
ATOM 771 O O . SER A 1 97 ? 11.914 -11.922 -8.18 1 84.81 97 SER A O 1
ATOM 773 N N . ASN A 1 98 ? 12.727 -11.883 -10.273 1 88.88 98 ASN A N 1
ATOM 774 C CA . ASN A 1 98 ? 12.812 -10.422 -10.32 1 88.88 98 ASN A CA 1
ATOM 775 C C . ASN A 1 98 ? 11.445 -9.773 -10.117 1 88.88 98 ASN A C 1
ATOM 777 O O . ASN A 1 98 ? 11.344 -8.719 -9.492 1 88.88 98 ASN A O 1
ATOM 781 N N . GLU A 1 99 ? 10.406 -10.391 -10.672 1 89.56 99 GLU A N 1
ATOM 782 C CA . GLU A 1 99 ? 9.062 -9.844 -10.547 1 89.56 99 GLU A CA 1
ATOM 783 C C . GLU A 1 99 ? 8.578 -9.891 -9.094 1 89.56 99 GLU A C 1
ATOM 785 O O . GLU A 1 99 ? 7.957 -8.938 -8.609 1 89.56 99 GLU A O 1
ATOM 790 N N . THR A 1 100 ? 8.875 -10.945 -8.43 1 86.81 100 THR A N 1
ATOM 791 C CA . THR A 1 100 ? 8.508 -11.047 -7.023 1 86.81 100 THR A CA 1
ATOM 792 C C . THR A 1 100 ? 9.266 -10.031 -6.184 1 86.81 100 THR A C 1
ATOM 794 O O . THR A 1 100 ? 8.688 -9.383 -5.312 1 86.81 100 THR A O 1
ATOM 797 N N . ARG A 1 101 ? 10.508 -9.906 -6.469 1 90.38 101 ARG A N 1
ATOM 798 C CA . ARG A 1 101 ? 11.312 -8.906 -5.77 1 90.38 101 ARG A CA 1
ATOM 799 C C . ARG A 1 101 ? 10.789 -7.5 -6.027 1 90.38 101 ARG A C 1
ATOM 801 O O . ARG A 1 101 ? 10.773 -6.664 -5.121 1 90.38 101 ARG A O 1
ATOM 808 N N . ALA A 1 102 ? 10.461 -7.293 -7.262 1 92.5 102 ALA A N 1
ATOM 809 C CA . ALA A 1 102 ? 9.898 -5.996 -7.629 1 92.5 102 ALA A CA 1
ATOM 810 C C . ALA A 1 102 ? 8.617 -5.715 -6.852 1 92.5 102 ALA A C 1
ATOM 812 O O . ALA A 1 102 ? 8.406 -4.594 -6.379 1 92.5 102 ALA A O 1
ATOM 813 N N . ALA A 1 103 ? 7.809 -6.684 -6.715 1 90.81 103 ALA A N 1
ATOM 814 C CA . ALA A 1 103 ? 6.57 -6.535 -5.957 1 90.81 103 ALA A CA 1
ATOM 815 C C . ALA A 1 103 ? 6.863 -6.234 -4.488 1 90.81 103 ALA A C 1
ATOM 817 O O . ALA A 1 103 ? 6.234 -5.355 -3.893 1 90.81 103 ALA A O 1
ATOM 818 N N . ILE A 1 104 ? 7.793 -6.914 -3.924 1 90.5 104 ILE A N 1
ATOM 819 C CA . ILE A 1 104 ? 8.172 -6.711 -2.529 1 90.5 104 ILE A CA 1
ATOM 820 C C . ILE A 1 104 ? 8.719 -5.297 -2.34 1 90.5 104 ILE A C 1
ATOM 822 O O . ILE A 1 104 ? 8.352 -4.609 -1.385 1 90.5 104 ILE A O 1
ATOM 826 N N . ALA A 1 105 ? 9.555 -4.898 -3.248 1 93.19 105 ALA A N 1
ATOM 827 C CA . ALA A 1 105 ? 10.125 -3.557 -3.172 1 93.19 105 ALA A CA 1
ATOM 828 C C . ALA A 1 105 ? 9.039 -2.49 -3.279 1 93.19 105 ALA A C 1
ATOM 830 O O . ALA A 1 105 ? 9.07 -1.487 -2.564 1 93.19 105 ALA A O 1
ATOM 831 N N . PHE A 1 106 ? 8.141 -2.686 -4.195 1 93.75 106 PHE A N 1
ATOM 832 C CA . PHE A 1 106 ? 7.02 -1.773 -4.363 1 93.75 106 PHE A CA 1
ATOM 833 C C . PHE A 1 106 ? 6.234 -1.636 -3.062 1 93.75 106 PHE A C 1
ATOM 835 O O . PHE A 1 106 ? 6.008 -0.522 -2.584 1 93.75 106 PHE A O 1
ATOM 842 N N . PHE A 1 107 ? 5.887 -2.693 -2.467 1 90.06 107 PHE A N 1
ATOM 843 C CA . PHE A 1 107 ? 5.031 -2.67 -1.285 1 90.06 107 PHE A CA 1
ATOM 844 C C . PHE A 1 107 ? 5.797 -2.145 -0.075 1 90.06 107 PHE A C 1
ATOM 846 O O . PHE A 1 107 ? 5.23 -1.435 0.761 1 90.06 107 PHE A O 1
ATOM 853 N N . ASP A 1 108 ? 7.039 -2.57 0.023 1 92.94 108 ASP A N 1
ATOM 854 C CA . ASP A 1 108 ? 7.871 -2.057 1.105 1 92.94 108 ASP A CA 1
ATOM 855 C C . ASP A 1 108 ? 7.957 -0.532 1.058 1 92.94 108 ASP A C 1
ATOM 857 O O . ASP A 1 108 ? 7.797 0.136 2.082 1 92.94 108 ASP A O 1
ATOM 861 N N . THR A 1 109 ? 8.227 -0.019 -0.118 1 95.12 109 THR A N 1
ATOM 862 C CA . THR A 1 109 ? 8.344 1.424 -0.301 1 95.12 109 THR A CA 1
ATOM 863 C C . THR A 1 109 ? 7 2.111 -0.072 1 95.12 109 THR A C 1
ATOM 865 O O . THR A 1 109 ? 6.941 3.182 0.538 1 95.12 109 THR A O 1
ATOM 868 N N . LEU A 1 110 ? 5.996 1.482 -0.543 1 94.06 110 LEU A N 1
ATOM 869 C CA . LEU A 1 110 ? 4.672 2.059 -0.345 1 94.06 110 LEU A CA 1
ATOM 870 C C . LEU A 1 110 ? 4.324 2.131 1.138 1 94.06 110 LEU A C 1
ATOM 872 O O . LEU A 1 110 ? 3.768 3.129 1.602 1 94.06 110 LEU A O 1
ATOM 876 N N . LEU A 1 111 ? 4.609 1.133 1.868 1 91.88 111 LEU A N 1
ATOM 877 C CA . LEU A 1 111 ? 4.375 1.119 3.307 1 91.88 111 LEU A CA 1
ATOM 878 C C . LEU A 1 111 ? 5.203 2.191 4.004 1 91.88 111 LEU A C 1
ATOM 880 O O . LEU A 1 111 ? 4.688 2.938 4.84 1 91.88 111 LEU A O 1
ATOM 884 N N . TRP A 1 112 ? 6.449 2.234 3.646 1 95.69 112 TRP A N 1
ATOM 885 C CA . TRP A 1 112 ? 7.336 3.246 4.211 1 95.69 112 TRP A CA 1
ATOM 886 C C . TRP A 1 112 ? 6.793 4.648 3.955 1 95.69 112 TRP A C 1
ATOM 888 O O . TRP A 1 112 ? 6.68 5.457 4.879 1 95.69 112 TRP A O 1
ATOM 898 N N . GLN A 1 113 ? 6.418 4.918 2.691 1 96.06 113 GLN A N 1
ATOM 899 C CA . GLN A 1 113 ? 5.93 6.238 2.301 1 96.06 113 GLN A CA 1
ATOM 900 C C . GLN A 1 113 ? 4.602 6.555 2.984 1 96.06 113 GLN A C 1
ATOM 902 O O . GLN A 1 113 ? 4.367 7.695 3.395 1 96.06 113 GLN A O 1
ATOM 907 N N . SER A 1 114 ? 3.707 5.574 3.1 1 93.56 114 SER A N 1
ATOM 908 C CA . SER A 1 114 ? 2.422 5.785 3.756 1 93.56 114 SER A CA 1
ATOM 909 C C . SER A 1 114 ? 2.604 6.184 5.215 1 93.56 114 SER A C 1
ATOM 911 O O . SER A 1 114 ? 1.899 7.062 5.719 1 93.56 114 SER A O 1
ATOM 913 N N . LEU A 1 115 ? 3.51 5.602 5.855 1 93.56 115 LEU A N 1
ATOM 914 C CA . LEU A 1 115 ? 3.77 5.91 7.258 1 93.56 115 LEU A CA 1
ATOM 915 C C . LEU A 1 115 ? 4.504 7.238 7.395 1 93.56 115 LEU A C 1
ATOM 917 O O . LEU A 1 115 ? 4.078 8.109 8.156 1 93.56 115 LEU A O 1
ATOM 921 N N . ALA A 1 116 ? 5.551 7.379 6.594 1 96.81 116 ALA A N 1
ATOM 922 C CA . ALA A 1 116 ? 6.492 8.477 6.777 1 96.81 116 ALA A CA 1
ATOM 923 C C . ALA A 1 116 ? 5.934 9.781 6.199 1 96.81 116 ALA A C 1
ATOM 925 O O . ALA A 1 116 ? 6.34 10.867 6.605 1 96.81 116 ALA A O 1
ATOM 926 N N . SER A 1 117 ? 4.977 9.68 5.246 1 96.25 117 SER A N 1
ATOM 927 C CA . SER A 1 117 ? 4.547 10.883 4.535 1 96.25 117 SER A CA 1
ATOM 928 C C . SER A 1 117 ? 3.096 11.227 4.859 1 96.25 117 SER A C 1
ATOM 930 O O . SER A 1 117 ? 2.707 12.398 4.816 1 96.25 117 SER A O 1
ATOM 932 N N . VAL A 1 118 ? 2.334 10.203 5.227 1 89.31 118 VAL A N 1
ATOM 933 C CA . VAL A 1 118 ? 0.901 10.469 5.289 1 89.31 118 VAL A CA 1
ATOM 934 C C . VAL A 1 118 ? 0.383 10.172 6.695 1 89.31 118 VAL A C 1
ATOM 936 O O . VAL A 1 118 ? -0.313 11 7.293 1 89.31 118 VAL A O 1
ATOM 939 N N . ALA A 1 119 ? 0.737 9.117 7.328 1 89.25 119 ALA A N 1
ATOM 940 C CA . ALA A 1 119 ? 0.101 8.625 8.547 1 89.25 119 ALA A CA 1
ATOM 941 C C . ALA A 1 119 ? 0.658 9.328 9.781 1 89.25 119 ALA A C 1
ATOM 943 O O . ALA A 1 119 ? -0.097 9.711 10.68 1 89.25 119 ALA A O 1
ATOM 944 N N . ILE A 1 120 ? 1.919 9.539 9.812 1 94.56 120 ILE A N 1
ATOM 945 C CA . ILE A 1 120 ? 2.555 9.945 11.062 1 94.56 120 ILE A CA 1
ATOM 946 C C . ILE A 1 120 ? 2.637 11.469 11.125 1 94.56 120 ILE A C 1
ATOM 948 O O . ILE A 1 120 ? 2.346 12.07 12.164 1 94.56 120 ILE A O 1
ATOM 952 N N . PRO A 1 121 ? 3.02 12.117 10.016 1 95.94 121 PRO A N 1
ATOM 953 C CA . PRO A 1 121 ? 3.287 13.555 10.094 1 95.94 121 PRO A CA 1
ATOM 954 C C . PRO A 1 121 ? 2.104 14.344 10.648 1 95.94 121 PRO A C 1
ATOM 956 O O . PRO A 1 121 ? 2.291 15.25 11.469 1 95.94 121 PRO A O 1
ATOM 959 N N . GLY A 1 122 ? 0.952 14.039 10.266 1 93 122 GLY A N 1
ATOM 960 C CA . GLY A 1 122 ? -0.204 14.766 10.766 1 93 122 GLY A CA 1
ATOM 961 C C . GLY A 1 122 ? -0.29 14.789 12.281 1 93 122 GLY A C 1
ATOM 962 O O . GLY A 1 122 ? -0.565 15.836 12.875 1 93 122 GLY A O 1
ATOM 963 N N . GLY A 1 123 ? -0.071 13.664 12.93 1 94.12 123 GLY A N 1
ATOM 964 C CA . GLY A 1 123 ? -0.078 13.594 14.383 1 94.12 123 GLY A CA 1
ATOM 965 C C . GLY A 1 123 ? 0.985 14.469 15.023 1 94.12 123 GLY A C 1
ATOM 966 O O . GLY A 1 123 ? 0.72 15.148 16.016 1 94.12 123 GLY A O 1
ATOM 967 N N . VAL A 1 124 ? 2.1 14.461 14.422 1 96.69 124 VAL A N 1
ATOM 968 C CA . VAL A 1 124 ? 3.227 15.227 14.945 1 96.69 124 VAL A CA 1
ATOM 969 C C . VAL A 1 124 ? 2.953 16.719 14.789 1 96.69 124 VAL A C 1
ATOM 971 O O . VAL A 1 124 ? 3.1 17.5 15.742 1 96.69 124 VAL A O 1
ATOM 974 N N . ILE A 1 125 ? 2.527 17.078 13.602 1 96.62 125 ILE A N 1
ATOM 975 C CA . ILE A 1 125 ? 2.275 18.5 13.328 1 96.62 125 ILE A CA 1
ATOM 976 C C . ILE A 1 125 ? 1.122 18.984 14.203 1 96.62 125 ILE A C 1
ATOM 978 O O . ILE A 1 125 ? 1.177 20.094 14.75 1 96.62 125 ILE A O 1
ATOM 982 N N . ASN A 1 126 ? 0.129 18.219 14.469 1 93.12 126 ASN A N 1
ATOM 983 C CA . ASN A 1 126 ? -0.995 18.609 15.312 1 93.12 126 ASN A CA 1
ATOM 984 C C . ASN A 1 126 ? -0.564 18.797 16.766 1 93.12 126 ASN A C 1
ATOM 986 O O . ASN A 1 126 ? -1.077 19.688 17.453 1 93.12 126 ASN A O 1
ATOM 990 N N . THR A 1 127 ? 0.286 17.969 17.172 1 96.25 127 THR A N 1
ATOM 991 C CA . THR A 1 127 ? 0.819 18.125 18.531 1 96.25 127 THR A CA 1
ATOM 992 C C . THR A 1 127 ? 1.559 19.453 18.672 1 96.25 127 THR A C 1
ATOM 994 O O . THR A 1 127 ? 1.392 20.156 19.656 1 96.25 127 THR A O 1
ATOM 997 N N . ILE A 1 128 ? 2.287 19.766 17.656 1 97.19 128 ILE A N 1
ATOM 998 C CA . ILE A 1 128 ? 3.023 21.016 17.656 1 97.19 128 ILE A CA 1
ATOM 999 C C . ILE A 1 128 ? 2.045 22.188 17.625 1 97.19 128 ILE A C 1
ATOM 1001 O O . ILE A 1 128 ? 2.205 23.172 18.359 1 97.19 128 ILE A O 1
ATOM 1005 N N . VAL A 1 129 ? 1.061 22.109 16.766 1 95.44 129 VAL A N 1
ATOM 1006 C CA . VAL A 1 129 ? 0.044 23.141 16.641 1 95.44 129 VAL A CA 1
ATOM 1007 C C . VAL A 1 129 ? -0.694 23.297 17.969 1 95.44 129 VAL A C 1
ATOM 1009 O O . VAL A 1 129 ? -0.892 24.422 18.453 1 95.44 129 VAL A O 1
ATOM 1012 N N . ARG A 1 130 ? -1.022 22.219 18.609 1 94.94 130 ARG A N 1
ATOM 1013 C CA . ARG A 1 130 ? -1.719 22.266 19.891 1 94.94 130 ARG A CA 1
ATOM 1014 C C . ARG A 1 130 ? -0.85 22.906 20.969 1 94.94 130 ARG A C 1
ATOM 1016 O O . ARG A 1 130 ? -1.325 23.734 21.734 1 94.94 130 ARG A O 1
ATOM 1023 N N . ALA A 1 131 ? 0.376 22.531 21.016 1 97 131 ALA A N 1
ATOM 1024 C CA . ALA A 1 131 ? 1.303 23.094 22 1 97 131 ALA A CA 1
ATOM 1025 C C . ALA A 1 131 ? 1.465 24.609 21.781 1 97 131 ALA A C 1
ATOM 1027 O O . ALA A 1 131 ? 1.533 25.375 22.75 1 97 131 ALA A O 1
ATOM 1028 N N . THR A 1 132 ? 1.464 24.984 20.5 1 97.25 132 THR A N 1
ATOM 1029 C CA . THR A 1 132 ? 1.605 26.406 20.188 1 97.25 132 THR A CA 1
ATOM 1030 C C . THR A 1 132 ? 0.356 27.172 20.594 1 97.25 132 THR A C 1
ATOM 1032 O O . THR A 1 132 ? 0.452 28.266 21.156 1 97.25 132 THR A O 1
ATOM 1035 N N . ARG A 1 133 ? -0.778 26.609 20.375 1 95.06 133 ARG A N 1
ATOM 1036 C CA . ARG A 1 133 ? -2.025 27.25 20.781 1 95.06 133 ARG A CA 1
ATOM 1037 C C . ARG A 1 133 ? -2.078 27.438 22.297 1 95.06 133 ARG A C 1
ATOM 1039 O O . ARG A 1 133 ? -2.506 28.484 22.781 1 95.06 133 ARG A O 1
ATOM 1046 N N . PHE A 1 134 ? -1.639 26.453 22.953 1 95.62 134 PHE A N 1
ATOM 1047 C CA . PHE A 1 134 ? -1.615 26.484 24.406 1 95.62 134 PHE A CA 1
ATOM 1048 C C . PHE A 1 134 ? -0.731 27.625 24.906 1 95.62 134 PHE A C 1
ATOM 1050 O O . PHE A 1 134 ? -1.121 28.375 25.797 1 95.62 134 PHE A O 1
ATOM 1057 N N . THR A 1 135 ? 0.409 27.766 24.312 1 96.06 135 THR A N 1
ATOM 1058 C CA . THR A 1 135 ? 1.369 28.781 24.703 1 96.06 135 THR A CA 1
ATOM 1059 C C . THR A 1 135 ? 0.857 30.172 24.359 1 96.06 135 THR A C 1
ATOM 1061 O O . THR A 1 135 ? 0.968 31.109 25.156 1 96.06 135 THR A O 1
ATOM 1064 N N . VAL A 1 136 ? 0.312 30.266 23.172 1 94.69 136 VAL A N 1
ATOM 1065 C CA . VAL A 1 136 ? -0.206 31.547 22.703 1 94.69 136 VAL A CA 1
ATOM 1066 C C . VAL A 1 136 ? -1.372 31.984 23.594 1 94.69 136 VAL A C 1
ATOM 1068 O O . VAL A 1 136 ? -1.493 33.156 23.922 1 94.69 136 VAL A O 1
ATOM 1071 N N . ALA A 1 137 ? -2.164 31.062 24.031 1 92.44 137 ALA A N 1
ATOM 1072 C CA . ALA A 1 137 ? -3.33 31.344 24.859 1 92.44 137 ALA A CA 1
ATOM 1073 C C . ALA A 1 137 ? -2.908 31.828 26.25 1 92.44 137 ALA A C 1
ATOM 1075 O O . ALA A 1 137 ? -3.652 32.562 26.906 1 92.44 137 ALA A O 1
ATOM 1076 N N . ARG A 1 138 ? -1.725 31.516 26.594 1 94.25 138 ARG A N 1
ATOM 1077 C CA . ARG A 1 138 ? -1.261 31.844 27.938 1 94.25 138 ARG A CA 1
ATOM 1078 C C . ARG A 1 138 ? -0.359 33.062 27.922 1 94.25 138 ARG A C 1
ATOM 1080 O O . ARG A 1 138 ? 0.114 33.531 28.969 1 94.25 138 ARG A O 1
ATOM 1087 N N . THR A 1 139 ? -0.095 33.469 26.781 1 91.75 139 THR A N 1
ATOM 1088 C CA . THR A 1 139 ? 0.729 34.656 26.656 1 91.75 139 THR A CA 1
ATOM 1089 C C . THR A 1 139 ? -0.142 35.906 26.5 1 91.75 139 THR A C 1
ATOM 1091 O O . THR A 1 139 ? -0.953 35.969 25.562 1 91.75 139 THR A O 1
ATOM 1094 N N . ALA A 1 140 ? -0.003 36.781 27.438 1 89.69 140 ALA A N 1
ATOM 1095 C CA . ALA A 1 140 ? -0.81 38 27.406 1 89.69 140 ALA A CA 1
ATOM 1096 C C . ALA A 1 140 ? -0.22 39.031 26.453 1 89.69 140 ALA A C 1
ATOM 1098 O O . ALA A 1 140 ? 1 39.125 26.281 1 89.69 140 ALA A O 1
ATOM 1099 N N . GLY A 1 141 ? -1.154 39.812 25.781 1 93.25 141 GLY A N 1
ATOM 1100 C CA . GLY A 1 141 ? -0.761 41 25.031 1 93.25 141 GLY A CA 1
ATOM 1101 C C . GLY A 1 141 ? -0.336 40.719 23.609 1 93.25 141 GLY A C 1
ATOM 1102 O O . GLY A 1 141 ? 0.306 41.531 22.953 1 93.25 141 GLY A O 1
ATOM 1103 N N . LEU A 1 142 ? -0.626 39.5 23.125 1 92.19 142 LEU A N 1
ATOM 1104 C CA . LEU A 1 142 ? -0.263 39.156 21.75 1 92.19 142 LEU A CA 1
ATOM 1105 C C . LEU A 1 142 ? -1.287 39.719 20.766 1 92.19 142 LEU A C 1
ATOM 1107 O O . LEU A 1 142 ? -2.492 39.656 21.031 1 92.19 142 LEU A O 1
ATOM 1111 N N . PRO A 1 143 ? -0.699 40.312 19.672 1 94.38 143 PRO A N 1
ATOM 1112 C CA . PRO A 1 143 ? -1.634 40.75 18.625 1 94.38 143 PRO A CA 1
ATOM 1113 C C . PRO A 1 143 ? -2.451 39.594 18.047 1 94.38 143 PRO A C 1
ATOM 1115 O O . PRO A 1 143 ? -1.977 38.469 18 1 94.38 143 PRO A O 1
ATOM 1118 N N . LEU A 1 144 ? -3.703 39.875 17.547 1 92.06 144 LEU A N 1
ATOM 1119 C CA . LEU A 1 144 ? -4.637 38.906 17 1 92.06 144 LEU A CA 1
ATOM 1120 C C . LEU A 1 144 ? -4.004 38.125 15.859 1 92.06 144 LEU A C 1
ATOM 1122 O O . LEU A 1 144 ? -4.184 36.906 15.75 1 92.06 144 LEU A O 1
ATOM 1126 N N . ALA A 1 145 ? -3.281 38.844 14.969 1 92.56 145 ALA A N 1
ATOM 1127 C CA . ALA A 1 145 ? -2.641 38.219 13.82 1 92.56 145 ALA A CA 1
ATOM 1128 C C . ALA A 1 145 ? -1.679 37.125 14.273 1 92.56 145 ALA A C 1
ATOM 1130 O O . ALA A 1 145 ? -1.597 36.062 13.641 1 92.56 145 ALA A O 1
ATOM 1131 N N . VAL A 1 146 ? -0.982 37.344 15.297 1 92.81 146 VAL A N 1
ATOM 1132 C CA . VAL A 1 146 ? -0.022 36.344 15.812 1 92.81 146 VAL A CA 1
ATOM 1133 C C . VAL A 1 146 ? -0.763 35.188 16.422 1 92.81 146 VAL A C 1
ATOM 1135 O O . VAL A 1 146 ? -0.436 34.031 16.156 1 92.81 146 VAL A O 1
ATOM 1138 N N . THR A 1 147 ? -1.765 35.438 17.203 1 92.44 147 THR A N 1
ATOM 1139 C CA . THR A 1 147 ? -2.518 34.406 17.875 1 92.44 147 THR A CA 1
ATOM 1140 C C . THR A 1 147 ? -3.205 33.5 16.875 1 92.44 147 THR A C 1
ATOM 1142 O O . THR A 1 147 ? -3.301 32.281 17.078 1 92.44 147 THR A O 1
ATOM 1145 N N . THR A 1 148 ? -3.525 34.094 15.773 1 90.62 148 THR A N 1
ATOM 1146 C CA . THR A 1 148 ? -4.289 33.375 14.781 1 90.62 148 THR A CA 1
ATOM 1147 C C . THR A 1 148 ? -3.361 32.562 13.883 1 90.62 148 THR A C 1
ATOM 1149 O O . THR A 1 148 ? -3.676 31.422 13.516 1 90.62 148 THR A O 1
ATOM 1152 N N . TRP A 1 149 ? -2.172 33.031 13.562 1 94.06 149 TRP A N 1
ATOM 1153 C CA . TRP A 1 149 ? -1.361 32.406 12.523 1 94.06 149 TRP A CA 1
ATOM 1154 C C . TRP A 1 149 ? -0.169 31.688 13.125 1 94.06 149 TRP A C 1
ATOM 1156 O O . TRP A 1 149 ? 0.414 30.812 12.492 1 94.06 149 TRP A O 1
ATOM 1166 N N . ALA A 1 150 ? 0.121 31.938 14.305 1 94.94 150 ALA A N 1
ATOM 1167 C CA . ALA A 1 150 ? 1.31 31.359 14.922 1 94.94 150 ALA A CA 1
ATOM 1168 C C . ALA A 1 150 ? 1.23 29.828 14.93 1 94.94 150 ALA A C 1
ATOM 1170 O O . ALA A 1 150 ? 2.174 29.156 14.516 1 94.94 150 ALA A O 1
ATOM 1171 N N . PRO A 1 151 ? 0.095 29.234 15.328 1 95.12 151 PRO A N 1
ATOM 1172 C CA . PRO A 1 151 ? 0.035 27.781 15.336 1 95.12 151 PRO A CA 1
ATOM 1173 C C . PRO A 1 151 ? 0.25 27.172 13.953 1 95.12 151 PRO A C 1
ATOM 1175 O O . PRO A 1 151 ? 1.025 26.219 13.805 1 95.12 151 PRO A O 1
ATOM 1178 N N . THR A 1 152 ? -0.337 27.703 12.969 1 94.69 152 THR A N 1
ATOM 1179 C CA . THR A 1 152 ? -0.196 27.188 11.609 1 94.69 152 THR A CA 1
ATOM 1180 C C . THR A 1 152 ? 1.234 27.375 11.109 1 94.69 152 THR A C 1
ATOM 1182 O O . THR A 1 152 ? 1.825 26.438 10.555 1 94.69 152 THR A O 1
ATOM 1185 N N . VAL A 1 153 ? 1.796 28.531 11.344 1 96.31 153 VAL A N 1
ATOM 1186 C CA . VAL A 1 153 ? 3.158 28.844 10.914 1 96.31 153 VAL A CA 1
ATOM 1187 C C . VAL A 1 153 ? 4.141 27.922 11.633 1 96.31 153 VAL A C 1
ATOM 1189 O O . VAL A 1 153 ? 5.07 27.391 11.023 1 96.31 153 VAL A O 1
ATOM 1192 N N . MET A 1 154 ? 3.916 27.688 12.914 1 97.25 154 MET A N 1
ATOM 1193 C CA . MET A 1 154 ? 4.789 26.797 13.68 1 97.25 154 MET A CA 1
ATOM 1194 C C . MET A 1 154 ? 4.652 25.359 13.195 1 97.25 154 MET A C 1
ATOM 1196 O O . MET A 1 154 ? 5.652 24.656 13.062 1 97.25 154 MET A O 1
ATOM 1200 N N . GLY A 1 155 ? 3.488 24.906 13.016 1 97 155 GLY A N 1
ATOM 1201 C CA . GLY A 1 155 ? 3.279 23.562 12.492 1 97 155 GLY A CA 1
ATOM 1202 C C . GLY A 1 155 ? 3.969 23.312 11.164 1 97 155 GLY A C 1
ATOM 1203 O O . GLY A 1 155 ? 4.789 22.406 11.039 1 97 155 GLY A O 1
ATOM 1204 N N . LEU A 1 156 ? 3.777 24.156 10.18 1 97 156 LEU A N 1
ATOM 1205 C CA . LEU A 1 156 ? 4.352 24 8.844 1 97 156 LEU A CA 1
ATOM 1206 C C . LEU A 1 156 ? 5.855 24.266 8.867 1 97 156 LEU A C 1
ATOM 1208 O O . LEU A 1 156 ? 6.613 23.625 8.141 1 97 156 LEU A O 1
ATOM 1212 N N . GLY A 1 157 ? 6.211 25.203 9.68 1 97.94 157 GLY A N 1
ATOM 1213 C CA . GLY A 1 157 ? 7.621 25.531 9.805 1 97.94 157 GLY A CA 1
ATOM 1214 C C . GLY A 1 157 ? 8.445 24.406 10.398 1 97.94 157 GLY A C 1
ATOM 1215 O O . GLY A 1 157 ? 9.664 24.375 10.25 1 97.94 157 GLY A O 1
ATOM 1216 N N . SER A 1 158 ? 7.816 23.453 11.07 1 97.94 158 SER A N 1
ATOM 1217 C CA . SER A 1 158 ? 8.523 22.359 11.719 1 97.94 158 SER A CA 1
ATOM 1218 C C . SER A 1 158 ? 8.844 21.25 10.719 1 97.94 158 SER A C 1
ATOM 1220 O O . SER A 1 158 ? 9.648 20.359 11.008 1 97.94 158 SER A O 1
ATOM 1222 N N . ILE A 1 159 ? 8.281 21.234 9.531 1 97.44 159 ILE A N 1
ATOM 1223 C CA . ILE A 1 159 ? 8.352 20.141 8.57 1 97.44 159 ILE A CA 1
ATOM 1224 C C . ILE A 1 159 ? 9.812 19.828 8.242 1 97.44 159 ILE A C 1
ATOM 1226 O O . ILE A 1 159 ? 10.242 18.672 8.336 1 97.44 159 ILE A O 1
ATOM 1230 N N . PRO A 1 160 ? 10.719 20.844 7.906 1 96.62 160 PRO A N 1
ATOM 1231 C CA . PRO A 1 160 ? 12.117 20.516 7.598 1 96.62 160 PRO A CA 1
ATOM 1232 C C . PRO A 1 160 ? 12.836 19.844 8.758 1 96.62 160 PRO A C 1
ATOM 1234 O O . PRO A 1 160 ? 13.805 19.109 8.547 1 96.62 160 PRO A O 1
ATOM 1237 N N . PHE A 1 161 ? 12.328 19.969 9.93 1 97.06 161 PHE A N 1
ATOM 1238 C CA . PHE A 1 161 ? 13.016 19.422 11.102 1 97.06 161 PHE A CA 1
ATOM 1239 C C . PHE A 1 161 ? 12.469 18.047 11.469 1 97.06 161 PHE A C 1
ATOM 1241 O O . PHE A 1 161 ? 13.164 17.25 12.086 1 97.06 161 PHE A O 1
ATOM 1248 N N . ILE A 1 162 ? 11.25 17.797 11.109 1 97.38 162 ILE A N 1
ATOM 1249 C CA . ILE A 1 162 ? 10.641 16.547 11.57 1 97.38 162 ILE A CA 1
ATOM 1250 C C . ILE A 1 162 ? 10.852 15.453 10.531 1 97.38 162 ILE A C 1
ATOM 1252 O O . ILE A 1 162 ? 10.688 14.266 10.828 1 97.38 162 ILE A O 1
ATOM 1256 N N . ILE A 1 163 ? 11.148 15.781 9.344 1 97 163 ILE A N 1
ATOM 1257 C CA . ILE A 1 163 ? 11.258 14.836 8.242 1 97 163 ILE A CA 1
ATOM 1258 C C . ILE A 1 163 ? 12.258 13.734 8.594 1 97 163 ILE A C 1
ATOM 1260 O O . ILE A 1 163 ? 11.914 12.555 8.602 1 97 163 ILE A O 1
ATOM 1264 N N . HIS A 1 164 ? 13.445 14.117 8.969 1 95.94 164 HIS A N 1
ATOM 1265 C CA . HIS A 1 164 ? 14.516 13.141 9.141 1 95.94 164 HIS A CA 1
ATOM 1266 C C . HIS A 1 164 ? 14.25 12.242 10.344 1 95.94 164 HIS A C 1
ATOM 1268 O O . HIS A 1 164 ? 14.359 11.016 10.242 1 95.94 164 HIS A O 1
ATOM 1274 N N . PRO A 1 165 ? 13.828 12.773 11.461 1 96.62 165 PRO A N 1
ATOM 1275 C CA . PRO A 1 165 ? 13.523 11.891 12.594 1 96.62 165 PRO A CA 1
ATOM 1276 C C . PRO A 1 165 ? 12.375 10.93 12.297 1 96.62 165 PRO A C 1
ATOM 1278 O O . PRO A 1 165 ? 12.414 9.766 12.719 1 96.62 165 PRO A O 1
ATOM 1281 N N . ILE A 1 166 ? 11.367 11.398 11.617 1 97.19 166 ILE A N 1
ATOM 1282 C CA . ILE A 1 166 ? 10.258 10.508 11.273 1 97.19 166 ILE A CA 1
ATOM 1283 C C . ILE A 1 166 ? 10.75 9.414 10.328 1 97.19 166 ILE A C 1
ATOM 1285 O O . ILE A 1 166 ? 10.445 8.234 10.523 1 97.19 166 ILE A O 1
ATOM 1289 N N . ASP A 1 167 ? 11.516 9.82 9.336 1 97.38 167 ASP A N 1
ATOM 1290 C CA . ASP A 1 167 ? 12.047 8.852 8.383 1 97.38 167 ASP A CA 1
ATOM 1291 C C . ASP A 1 167 ? 12.859 7.77 9.094 1 97.38 167 ASP A C 1
ATOM 1293 O O . ASP A 1 167 ? 12.695 6.578 8.828 1 97.38 167 ASP A O 1
ATOM 1297 N N . GLU A 1 168 ? 13.711 8.172 10.016 1 96.69 16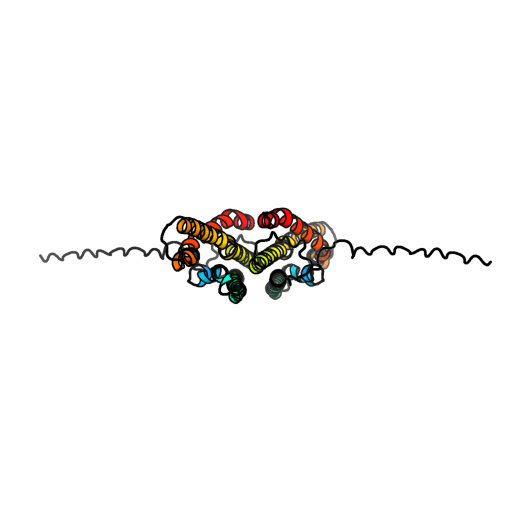8 GLU A N 1
ATOM 1298 C CA . GLU A 1 168 ? 14.555 7.238 10.758 1 96.69 168 GLU A CA 1
ATOM 1299 C C . GLU A 1 168 ? 13.711 6.305 11.625 1 96.69 168 GLU A C 1
ATOM 1301 O O . GLU A 1 168 ? 14.008 5.117 11.742 1 96.69 168 GLU A O 1
ATOM 1306 N N . CYS A 1 169 ? 12.734 6.809 12.188 1 96.88 169 CYS A N 1
ATOM 1307 C CA . CYS A 1 169 ? 11.836 6.008 13.016 1 96.88 169 CYS A CA 1
ATOM 1308 C C . CYS A 1 169 ? 11.117 4.953 12.172 1 96.88 169 CYS A C 1
ATOM 1310 O O . CYS A 1 169 ? 11.016 3.795 12.578 1 96.88 169 CYS A O 1
ATOM 1312 N N . VAL A 1 170 ? 10.641 5.406 11.047 1 96.69 170 VAL A N 1
ATOM 1313 C CA . VAL A 1 170 ? 9.922 4.484 10.172 1 96.69 170 VAL A CA 1
ATOM 1314 C C . VAL A 1 170 ? 10.883 3.42 9.641 1 96.69 170 VAL A C 1
ATOM 1316 O O . VAL A 1 170 ? 10.531 2.24 9.578 1 96.69 170 VAL A O 1
ATOM 1319 N N . ASP A 1 171 ? 12.086 3.844 9.297 1 95.31 171 ASP A N 1
ATOM 1320 C CA . ASP A 1 171 ? 13.094 2.865 8.898 1 95.31 171 ASP A CA 1
ATOM 1321 C C . ASP A 1 171 ? 13.32 1.831 10 1 95.31 171 ASP A C 1
ATOM 1323 O O . ASP A 1 171 ? 13.328 0.627 9.734 1 95.31 171 ASP A O 1
ATOM 1327 N N . PHE A 1 172 ? 13.5 2.275 11.133 1 94.69 172 PHE A N 1
ATOM 1328 C CA . PHE A 1 172 ? 13.742 1.395 12.266 1 94.69 172 PHE A CA 1
ATOM 1329 C C . PHE A 1 172 ? 12.578 0.436 12.469 1 94.69 172 PHE A C 1
ATOM 1331 O O . PHE A 1 172 ? 12.773 -0.767 12.648 1 94.69 172 PHE A O 1
ATOM 1338 N N . ALA A 1 173 ? 11.352 0.944 12.438 1 93.19 173 ALA A N 1
ATOM 1339 C CA . ALA A 1 173 ? 10.156 0.139 12.656 1 93.19 173 ALA A CA 1
ATOM 1340 C C . ALA A 1 173 ? 10.023 -0.947 11.594 1 93.19 173 ALA A C 1
ATOM 1342 O O . ALA A 1 173 ? 9.742 -2.105 11.906 1 93.19 173 ALA A O 1
ATOM 1343 N N . LEU A 1 174 ? 10.203 -0.541 10.367 1 92.88 174 LEU A N 1
ATOM 1344 C CA . LEU A 1 174 ? 10.039 -1.505 9.281 1 92.88 174 LEU A CA 1
ATOM 1345 C C . LEU A 1 174 ? 11.18 -2.518 9.273 1 92.88 174 LEU A C 1
ATOM 1347 O O . LEU A 1 174 ? 10.969 -3.697 8.984 1 92.88 174 LEU A O 1
ATOM 1351 N N . ASP A 1 175 ? 12.43 -2.096 9.594 1 92.25 175 ASP A N 1
ATOM 1352 C CA . ASP A 1 175 ? 13.57 -2.996 9.656 1 92.25 175 ASP A CA 1
ATOM 1353 C C . ASP A 1 175 ? 13.375 -4.059 10.734 1 92.25 175 ASP A C 1
ATOM 1355 O O . ASP A 1 175 ? 13.898 -5.168 10.625 1 92.25 175 ASP A O 1
ATOM 1359 N N . ASN A 1 176 ? 12.578 -3.75 11.688 1 90.06 176 ASN A N 1
ATOM 1360 C CA . ASN A 1 176 ? 12.406 -4.66 12.812 1 90.06 176 ASN A CA 1
ATOM 1361 C C . ASN A 1 176 ? 11.055 -5.367 12.758 1 90.06 176 ASN A C 1
ATOM 1363 O O . ASN A 1 176 ? 10.648 -6.012 13.727 1 90.06 176 ASN A O 1
ATOM 1367 N N . SER A 1 177 ? 10.273 -5.223 11.727 1 86.06 177 SER A N 1
ATOM 1368 C CA . SER A 1 177 ? 8.984 -5.895 11.609 1 86.06 177 SER A CA 1
ATOM 1369 C C . SER A 1 177 ? 8.82 -6.543 10.242 1 86.06 177 SER A C 1
ATOM 1371 O O . SER A 1 177 ? 9.266 -7.672 10.023 1 86.06 177 SER A O 1
ATOM 1373 N N . THR A 1 178 ? 8.328 -5.781 9.258 1 80 178 THR A N 1
ATOM 1374 C CA . THR A 1 178 ? 7.914 -6.352 7.984 1 80 178 THR A CA 1
ATOM 1375 C C . THR A 1 178 ? 9.125 -6.84 7.191 1 80 178 THR A C 1
ATOM 1377 O O . THR A 1 178 ? 9.078 -7.906 6.574 1 80 178 THR A O 1
ATOM 1380 N N . ARG A 1 179 ? 10.188 -6.129 7.223 1 82.94 179 ARG A N 1
ATOM 1381 C CA . ARG A 1 179 ? 11.352 -6.496 6.418 1 82.94 179 ARG A CA 1
ATOM 1382 C C . ARG A 1 179 ? 12.055 -7.723 6.992 1 82.94 179 ARG A C 1
ATOM 1384 O O . ARG A 1 179 ? 12.555 -8.562 6.242 1 82.94 179 ARG A O 1
ATOM 1391 N N . LYS A 1 180 ? 11.977 -7.863 8.266 1 80.5 180 LYS A N 1
ATOM 1392 C CA . LYS A 1 180 ? 12.516 -9.062 8.891 1 80.5 180 LYS A CA 1
ATOM 1393 C C . LYS A 1 180 ? 11.68 -10.289 8.531 1 80.5 180 LYS A C 1
ATOM 1395 O O . LYS A 1 180 ? 12.234 -11.367 8.289 1 80.5 180 LYS A O 1
ATOM 1400 N N . PHE A 1 181 ? 10.406 -10.07 8.453 1 72.88 181 PHE A N 1
ATOM 1401 C CA . PHE A 1 181 ? 9.5 -11.156 8.117 1 72.88 181 PHE A CA 1
ATOM 1402 C C . PHE A 1 181 ? 9.695 -11.602 6.676 1 72.88 181 PHE A C 1
ATOM 1404 O O . PHE A 1 181 ? 9.641 -12.797 6.375 1 72.88 181 PHE A O 1
ATOM 1411 N N . LEU A 1 182 ? 9.938 -10.727 5.793 1 74 182 LEU A N 1
ATOM 1412 C CA . LEU A 1 182 ? 10.078 -11.023 4.371 1 74 182 LEU A CA 1
ATOM 1413 C C . LEU A 1 182 ? 11.43 -11.656 4.074 1 74 182 LEU A C 1
ATOM 1415 O O . LEU A 1 182 ? 11.586 -12.367 3.084 1 74 182 LEU A O 1
ATOM 1419 N N . GLU A 1 183 ? 12.438 -11.414 4.863 1 68.88 183 GLU A N 1
ATOM 1420 C CA . GLU A 1 183 ? 13.766 -11.992 4.684 1 68.88 183 GLU A CA 1
ATOM 1421 C C . GLU A 1 183 ? 13.828 -13.414 5.234 1 68.88 183 GLU A C 1
ATOM 1423 O O . GLU A 1 183 ? 14.672 -14.211 4.82 1 68.88 183 GLU A O 1
ATOM 1428 N N . SER A 1 184 ? 12.906 -13.812 6.062 1 56.72 184 SER A N 1
ATOM 1429 C CA . SER A 1 184 ? 12.953 -15.148 6.656 1 56.72 184 SER A CA 1
ATOM 1430 C C . SER A 1 184 ? 12.328 -16.188 5.727 1 56.72 184 SER A C 1
ATOM 1432 O O . SER A 1 184 ? 12.797 -17.328 5.652 1 56.72 184 SER A O 1
ATOM 1434 N N . MET B 1 1 ? -76.438 -24.516 -1.3 1 30.28 1 MET B N 1
ATOM 1435 C CA . MET B 1 1 ? -75.5 -23.969 -0.335 1 30.28 1 MET B CA 1
ATOM 1436 C C . MET B 1 1 ? -74.062 -24.188 -0.799 1 30.28 1 MET B C 1
ATOM 1438 O O . MET B 1 1 ? -73.625 -25.328 -0.849 1 30.28 1 MET B O 1
ATOM 1442 N N . THR B 1 2 ? -73.688 -23.422 -1.834 1 32.91 2 THR B N 1
ATOM 1443 C CA . THR B 1 2 ? -72.562 -23.406 -2.777 1 32.91 2 THR B CA 1
ATOM 1444 C C . THR B 1 2 ? -71.25 -23.156 -2.057 1 32.91 2 THR B C 1
ATOM 1446 O O . THR B 1 2 ? -71.062 -22.109 -1.436 1 32.91 2 THR B O 1
ATOM 1449 N N . LYS B 1 3 ? -70.688 -24.25 -1.48 1 32.25 3 LYS B N 1
ATOM 1450 C CA . LYS B 1 3 ? -69.438 -24.312 -0.739 1 32.25 3 LYS B CA 1
ATOM 1451 C C . LYS B 1 3 ? -68.25 -23.672 -1.532 1 32.25 3 LYS B C 1
ATOM 1453 O O . LYS B 1 3 ? -68 -24.109 -2.648 1 32.25 3 LYS B O 1
ATOM 1458 N N . HIS B 1 4 ? -68.062 -22.344 -1.489 1 37.25 4 HIS B N 1
ATOM 1459 C CA . HIS B 1 4 ? -66.938 -21.609 -2.09 1 37.25 4 HIS B CA 1
ATOM 1460 C C . HIS B 1 4 ? -65.625 -22.156 -1.625 1 37.25 4 HIS B C 1
ATOM 1462 O O . HIS B 1 4 ? -65.375 -22.219 -0.422 1 37.25 4 HIS B O 1
ATOM 1468 N N . PRO B 1 5 ? -64.938 -23.141 -2.352 1 34.38 5 PRO B N 1
ATOM 1469 C CA . PRO B 1 5 ? -63.656 -23.688 -1.943 1 34.38 5 PRO B CA 1
ATOM 1470 C C . PRO B 1 5 ? -62.625 -22.594 -1.652 1 34.38 5 PRO B C 1
ATOM 1472 O O . PRO B 1 5 ? -62.531 -21.609 -2.4 1 34.38 5 PRO B O 1
ATOM 1475 N N . MET B 1 6 ? -62.344 -22.25 -0.379 1 30.48 6 MET B N 1
ATOM 1476 C CA . MET B 1 6 ? -61.281 -21.359 0.087 1 30.48 6 MET B CA 1
ATOM 1477 C C . MET B 1 6 ? -59.938 -21.688 -0.577 1 30.48 6 MET B C 1
ATOM 1479 O O . MET B 1 6 ? -59.406 -22.781 -0.393 1 30.48 6 MET B O 1
ATOM 1483 N N . ALA B 1 7 ? -59.625 -21.234 -1.823 1 32.91 7 ALA B N 1
ATOM 1484 C CA . ALA B 1 7 ? -58.312 -21.328 -2.484 1 32.91 7 ALA B CA 1
ATOM 1485 C C . ALA B 1 7 ? -57.219 -20.891 -1.548 1 32.91 7 ALA B C 1
ATOM 1487 O O . ALA B 1 7 ? -57.188 -19.734 -1.082 1 32.91 7 ALA B O 1
ATOM 1488 N N . THR B 1 8 ? -56.75 -21.781 -0.653 1 32.06 8 THR B N 1
ATOM 1489 C CA . THR B 1 8 ? -55.562 -21.562 0.151 1 32.06 8 THR B CA 1
ATOM 1490 C C . THR B 1 8 ? -54.406 -21.094 -0.724 1 32.06 8 THR B C 1
ATOM 1492 O O . THR B 1 8 ? -53.969 -21.828 -1.618 1 32.06 8 THR B O 1
ATOM 1495 N N . HIS B 1 9 ? -54.312 -19.766 -1.093 1 33.09 9 HIS B N 1
ATOM 1496 C CA . HIS B 1 9 ? -53.125 -19.141 -1.674 1 33.09 9 HIS B CA 1
ATOM 1497 C C . HIS B 1 9 ? -51.875 -19.625 -0.993 1 33.09 9 HIS B C 1
ATOM 1499 O O . HIS B 1 9 ? -51.594 -19.281 0.165 1 33.09 9 HIS B O 1
ATOM 1505 N N . LEU B 1 10 ? -51.438 -20.891 -1.132 1 31.95 10 LEU B N 1
ATOM 1506 C CA . LEU B 1 10 ? -50.094 -21.328 -0.794 1 31.95 10 LEU B CA 1
ATOM 1507 C C . LEU B 1 10 ? -49.062 -20.344 -1.317 1 31.95 10 LEU B C 1
ATOM 1509 O O . LEU B 1 10 ? -48.812 -20.281 -2.521 1 31.95 10 LEU B O 1
ATOM 1513 N N . HIS B 1 11 ? -49.062 -19.031 -0.818 1 34.69 11 HIS B N 1
ATOM 1514 C CA . HIS B 1 11 ? -47.906 -18.203 -1.083 1 34.69 11 HIS B CA 1
ATOM 1515 C C . HIS B 1 11 ? -46.625 -18.984 -0.875 1 34.69 11 HIS B C 1
ATOM 1517 O O . HIS B 1 11 ? -46.281 -19.344 0.256 1 34.69 11 HIS B O 1
ATOM 1523 N N . GLN B 1 12 ? -46.219 -19.906 -1.724 1 31.2 12 GLN B N 1
ATOM 1524 C CA . GLN B 1 12 ? -44.906 -20.531 -1.747 1 31.2 12 GLN B CA 1
ATOM 1525 C C . GLN B 1 12 ? -43.812 -19.5 -1.493 1 31.2 12 GLN B C 1
ATOM 1527 O O . GLN B 1 12 ? -43.688 -18.531 -2.248 1 31.2 12 GLN B O 1
ATOM 1532 N N . ASP B 1 13 ? -43.438 -19.219 -0.178 1 34.66 13 ASP B N 1
ATOM 1533 C CA . ASP B 1 13 ? -42.219 -18.547 0.186 1 34.66 13 ASP B CA 1
ATOM 1534 C C . ASP B 1 13 ? -41.062 -19 -0.715 1 34.66 13 ASP B C 1
ATOM 1536 O O . ASP B 1 13 ? -40.656 -20.172 -0.682 1 34.66 13 ASP B O 1
ATOM 1540 N N . ALA B 1 14 ? -41 -18.594 -1.952 1 35.53 14 ALA B N 1
ATOM 1541 C CA . ALA B 1 14 ? -39.812 -18.875 -2.76 1 35.53 14 ALA B CA 1
ATOM 1542 C C . ALA B 1 14 ? -38.531 -18.75 -1.929 1 35.53 14 ALA B C 1
ATOM 1544 O O . ALA B 1 14 ? -38.438 -17.875 -1.058 1 35.53 14 ALA B O 1
ATOM 1545 N N . PRO B 1 15 ? -37.719 -19.766 -1.754 1 35.78 15 PRO B N 1
ATOM 1546 C CA . PRO B 1 15 ? -36.469 -19.672 -1.031 1 35.78 15 PRO B CA 1
ATOM 1547 C C . PRO B 1 15 ? -35.688 -18.391 -1.347 1 35.78 15 PRO B C 1
ATOM 1549 O O . PRO B 1 15 ? -35.594 -17.984 -2.51 1 35.78 15 PRO B O 1
ATOM 1552 N N . LYS B 1 16 ? -35.656 -17.422 -0.48 1 37.28 16 LYS B N 1
ATOM 1553 C CA . LYS B 1 16 ? -34.719 -16.297 -0.557 1 37.28 16 LYS B CA 1
ATOM 1554 C C . LYS B 1 16 ? -33.375 -16.703 -1.156 1 37.28 16 LYS B C 1
ATOM 1556 O O . LYS B 1 16 ? -32.75 -17.641 -0.663 1 37.28 16 LYS B O 1
ATOM 1561 N N . THR B 1 17 ? -33.281 -16.781 -2.428 1 35.47 17 THR B N 1
ATOM 1562 C CA . THR B 1 17 ? -31.969 -17.047 -3.025 1 35.47 17 THR B CA 1
ATOM 1563 C C . THR B 1 17 ? -30.844 -16.422 -2.188 1 35.47 17 THR B C 1
ATOM 1565 O O . THR B 1 17 ? -31.078 -15.445 -1.474 1 35.47 17 THR B O 1
ATOM 1568 N N . ASP B 1 18 ? -29.734 -17.203 -1.816 1 37.25 18 ASP B N 1
ATOM 1569 C CA . ASP B 1 18 ? -28.484 -16.906 -1.11 1 37.25 18 ASP B CA 1
ATOM 1570 C C . ASP B 1 18 ? -27.969 -15.523 -1.485 1 37.25 18 ASP B C 1
ATOM 1572 O O . ASP B 1 18 ? -26.891 -15.117 -1.032 1 37.25 18 ASP B O 1
ATOM 1576 N N . ASP B 1 19 ? -28.328 -14.906 -2.572 1 38.59 19 ASP B N 1
ATOM 1577 C CA . ASP B 1 19 ? -27.844 -13.578 -2.971 1 38.59 19 ASP B CA 1
ATOM 1578 C C . ASP B 1 19 ? -28.203 -12.531 -1.922 1 38.59 19 ASP B C 1
ATOM 1580 O O . ASP B 1 19 ? -27.844 -11.359 -2.053 1 38.59 19 ASP B O 1
ATOM 1584 N N . GLU B 1 20 ? -29.281 -12.57 -1.138 1 36.53 20 GLU B N 1
ATOM 1585 C CA . GLU B 1 20 ? -29.766 -11.477 -0.293 1 36.53 20 GLU B CA 1
ATOM 1586 C C . GLU B 1 20 ? -28.797 -11.188 0.844 1 36.53 20 GLU B C 1
ATOM 1588 O O . GLU B 1 20 ? -28.688 -10.047 1.305 1 36.53 20 GLU B O 1
ATOM 1593 N N . GLN B 1 21 ? -28.406 -12.203 1.717 1 36.91 21 GLN B N 1
ATOM 1594 C CA . GLN B 1 21 ? -28.109 -11.969 3.127 1 36.91 21 GLN B CA 1
ATOM 1595 C C . GLN B 1 21 ? -26.906 -11.055 3.289 1 36.91 21 GLN B C 1
ATOM 1597 O O . GLN B 1 21 ? -26.641 -10.555 4.387 1 36.91 21 GLN B O 1
ATOM 1602 N N . LYS B 1 22 ? -25.641 -11.414 2.838 1 40.09 22 LYS B N 1
ATOM 1603 C CA . LYS B 1 22 ? -24.578 -10.57 3.373 1 40.09 22 LYS B CA 1
ATOM 1604 C C . LYS B 1 22 ? -24.734 -9.125 2.914 1 40.09 22 LYS B C 1
ATOM 1606 O O . LYS B 1 22 ? -24.609 -8.828 1.725 1 40.09 22 LYS B O 1
ATOM 1611 N N . SER B 1 23 ? -25.516 -8.305 3.387 1 44.84 23 SER B N 1
ATOM 1612 C CA . SER B 1 23 ? -25.766 -6.875 3.283 1 44.84 23 SER B CA 1
ATOM 1613 C C . SER B 1 23 ? -24.484 -6.109 2.943 1 44.84 23 SER B C 1
ATOM 1615 O O . SER B 1 23 ? -24.438 -4.883 3.074 1 44.84 23 SER B O 1
ATOM 1617 N N . GLY B 1 24 ? -23.281 -6.805 2.879 1 57.69 24 GLY B N 1
ATOM 1618 C CA . GLY B 1 24 ? -22.141 -5.953 2.607 1 57.69 24 GLY B CA 1
ATOM 1619 C C . GLY B 1 24 ? -22.203 -5.262 1.261 1 57.69 24 GLY B C 1
ATOM 1620 O O . GLY B 1 24 ? -22.984 -5.668 0.39 1 57.69 24 GLY B O 1
ATOM 1621 N N . ASN B 1 25 ? -21.938 -3.912 1.102 1 73.56 25 ASN B N 1
ATOM 1622 C CA . ASN B 1 25 ? -21.922 -3.117 -0.121 1 73.56 25 ASN B CA 1
ATOM 1623 C C . ASN B 1 25 ? -21.172 -3.82 -1.245 1 73.56 25 ASN B C 1
ATOM 1625 O O . ASN B 1 25 ? -20.094 -4.379 -1.021 1 73.56 25 ASN B O 1
ATOM 1629 N N . TYR B 1 26 ? -21.922 -4.109 -2.34 1 86.56 26 TYR B N 1
ATOM 1630 C CA . TYR B 1 26 ? -21.359 -4.734 -3.531 1 86.56 26 TYR B CA 1
ATOM 1631 C C . TYR B 1 26 ? -20.109 -4.004 -3.984 1 86.56 26 TYR B C 1
ATOM 1633 O O . TYR B 1 26 ? -20.109 -2.783 -4.156 1 86.56 26 TYR B O 1
ATOM 1641 N N . ASN B 1 27 ? -19.062 -4.73 -4.043 1 91.19 27 ASN B N 1
ATOM 1642 C CA . ASN B 1 27 ? -17.797 -4.242 -4.578 1 91.19 27 ASN B CA 1
ATOM 1643 C C . ASN B 1 27 ? -17.453 -4.91 -5.906 1 91.19 27 ASN B C 1
ATOM 1645 O O . ASN B 1 27 ? -17.141 -6.102 -5.945 1 91.19 27 ASN B O 1
ATOM 1649 N N . ILE B 1 28 ? -17.484 -4.152 -6.957 1 92.69 28 ILE B N 1
ATOM 1650 C CA . ILE B 1 28 ? -17.312 -4.684 -8.305 1 92.69 28 ILE B CA 1
ATOM 1651 C C . ILE B 1 28 ? -15.961 -5.383 -8.414 1 92.69 28 ILE B C 1
ATOM 1653 O O . ILE B 1 28 ? -15.805 -6.344 -9.172 1 92.69 28 ILE B O 1
ATOM 1657 N N . PHE B 1 29 ? -14.938 -5 -7.711 1 94.88 29 PHE B N 1
ATOM 1658 C CA . PHE B 1 29 ? -13.594 -5.555 -7.793 1 94.88 29 PHE B CA 1
ATOM 1659 C C . PHE B 1 29 ? -13.516 -6.891 -7.066 1 94.88 29 PHE B C 1
ATOM 1661 O O . PHE B 1 29 ? -12.812 -7.805 -7.508 1 94.88 29 PHE B O 1
ATOM 1668 N N . ARG B 1 30 ? -14.273 -7.062 -6.035 1 94.12 30 ARG B N 1
ATOM 1669 C CA . ARG B 1 30 ? -14.117 -8.234 -5.184 1 94.12 30 ARG B CA 1
ATOM 1670 C C . ARG B 1 30 ? -15.25 -9.227 -5.398 1 94.12 30 ARG B C 1
ATOM 1672 O O . ARG B 1 30 ? -15.086 -10.43 -5.172 1 94.12 30 ARG B O 1
ATOM 1679 N N . ASP B 1 31 ? -16.391 -8.758 -5.898 1 93.44 31 ASP B N 1
ATOM 1680 C CA . ASP B 1 31 ? -17.578 -9.594 -5.965 1 93.44 31 ASP B CA 1
ATOM 1681 C C . ASP B 1 31 ? -17.922 -9.953 -7.41 1 93.44 31 ASP B C 1
ATOM 1683 O O . ASP B 1 31 ? -18.953 -10.562 -7.68 1 93.44 31 ASP B O 1
ATOM 1687 N N . SER B 1 32 ? -17.109 -9.531 -8.352 1 94.5 32 SER B N 1
ATOM 1688 C CA . SER B 1 32 ? -17.312 -9.875 -9.758 1 94.5 32 SER B CA 1
ATOM 1689 C C . SER B 1 32 ? -16.141 -10.68 -10.305 1 94.5 32 SER B C 1
ATOM 1691 O O . SER B 1 32 ? -15.211 -11.008 -9.57 1 94.5 32 SER B O 1
ATOM 1693 N N . LEU B 1 33 ? -16.234 -10.953 -11.594 1 94.5 33 LEU B N 1
ATOM 1694 C CA . LEU B 1 33 ? -15.172 -11.695 -12.266 1 94.5 33 LEU B CA 1
ATOM 1695 C C . LEU B 1 33 ? -13.883 -10.883 -12.305 1 94.5 33 LEU B C 1
ATOM 1697 O O . LEU B 1 33 ? -12.805 -11.438 -12.547 1 94.5 33 LEU B O 1
ATOM 1701 N N . LEU B 1 34 ? -13.969 -9.617 -11.969 1 96.06 34 LEU B N 1
ATOM 1702 C CA . LEU B 1 34 ? -12.781 -8.766 -11.938 1 96.06 34 LEU B CA 1
ATOM 1703 C C . LEU B 1 34 ? -11.797 -9.242 -10.867 1 96.06 34 LEU B C 1
ATOM 1705 O O . LEU B 1 34 ? -10.594 -8.992 -10.969 1 96.06 34 LEU B O 1
ATOM 1709 N N . ARG B 1 35 ? -12.336 -9.969 -9.93 1 97.25 35 ARG B N 1
ATOM 1710 C CA . ARG B 1 35 ? -11.508 -10.43 -8.82 1 97.25 35 ARG B CA 1
ATOM 1711 C C . ARG B 1 35 ? -10.375 -11.32 -9.32 1 97.25 35 ARG B C 1
ATOM 1713 O O . ARG B 1 35 ? -9.289 -11.344 -8.742 1 97.25 35 ARG B O 1
ATOM 1720 N N . TYR B 1 36 ? -10.594 -11.984 -10.398 1 96.81 36 TYR B N 1
ATOM 1721 C CA . TYR B 1 36 ? -9.602 -12.906 -10.945 1 96.81 36 TYR B CA 1
ATOM 1722 C C . TYR B 1 36 ? -8.383 -12.148 -11.461 1 96.81 36 TYR B C 1
ATOM 1724 O O . TYR B 1 36 ? -7.285 -12.711 -11.539 1 96.81 36 TYR B O 1
ATOM 1732 N N . CYS B 1 37 ? -8.516 -10.898 -11.82 1 97.19 37 CYS B N 1
ATOM 1733 C CA . CYS B 1 37 ? -7.387 -10.078 -12.25 1 97.19 37 CYS B CA 1
ATOM 1734 C C . CYS B 1 37 ? -6.352 -9.953 -11.141 1 97.19 37 CYS B C 1
ATOM 1736 O O . CYS B 1 37 ? -5.16 -9.805 -11.414 1 97.19 37 CYS B O 1
ATOM 1738 N N . GLY B 1 38 ? -6.785 -10.125 -9.953 1 97.12 38 GLY B N 1
ATOM 1739 C CA . GLY B 1 38 ? -5.879 -10.07 -8.82 1 97.12 38 GLY B CA 1
ATOM 1740 C C . GLY B 1 38 ? -4.969 -11.281 -8.719 1 97.12 38 GLY B C 1
ATOM 1741 O O . GLY B 1 38 ? -3.99 -11.273 -7.973 1 97.12 38 GLY B O 1
ATOM 1742 N N . TYR B 1 39 ? -5.27 -12.234 -9.492 1 97.44 39 TYR B N 1
ATOM 1743 C CA . TYR B 1 39 ? -4.492 -13.469 -9.492 1 97.44 39 TYR B CA 1
ATOM 1744 C C . TYR B 1 39 ? -3.725 -13.625 -10.797 1 97.44 39 TYR B C 1
ATOM 1746 O O . TYR B 1 39 ? -3.188 -14.703 -11.078 1 97.44 39 TYR B O 1
ATOM 1754 N N . ALA B 1 40 ? -3.674 -12.562 -11.594 1 97.62 40 ALA B N 1
ATOM 1755 C CA . ALA B 1 40 ? -3.025 -12.633 -12.906 1 97.62 40 ALA B CA 1
ATOM 1756 C C . ALA B 1 40 ? -1.55 -13 -12.758 1 97.62 40 ALA B C 1
ATOM 1758 O O . ALA B 1 40 ? -1.008 -13.75 -13.578 1 97.62 40 ALA B O 1
ATOM 1759 N N . ASN B 1 41 ? -0.87 -12.531 -11.773 1 96.31 41 ASN B N 1
ATOM 1760 C CA . ASN B 1 41 ? 0.546 -12.828 -11.578 1 96.31 41 ASN B CA 1
ATOM 1761 C C . ASN B 1 41 ? 0.787 -14.312 -11.352 1 96.31 41 ASN B C 1
ATOM 1763 O O . ASN B 1 41 ? 1.805 -14.859 -11.781 1 96.31 41 ASN B O 1
ATOM 1767 N N . GLU B 1 42 ? -0.159 -15 -10.711 1 96.19 42 GLU B N 1
ATOM 1768 C CA . GLU B 1 42 ? -0.03 -16.438 -10.492 1 96.19 42 GLU B CA 1
ATOM 1769 C C . GLU B 1 42 ? -0.068 -17.203 -11.82 1 96.19 42 GLU B C 1
ATOM 1771 O O . GLU B 1 42 ? 0.662 -18.172 -12 1 96.19 42 GLU B O 1
ATOM 1776 N N . VAL B 1 43 ? -0.954 -16.703 -12.656 1 96.25 43 VAL B N 1
ATOM 1777 C CA . VAL B 1 43 ? -1.027 -17.312 -13.977 1 96.25 43 VAL B CA 1
ATOM 1778 C C . VAL B 1 43 ? 0.293 -17.109 -14.719 1 96.25 43 VAL B C 1
ATOM 1780 O O . VAL B 1 43 ? 0.862 -18.062 -15.258 1 96.25 43 VAL B O 1
ATOM 1783 N N . GLY B 1 44 ? 0.793 -15.914 -14.734 1 95.44 44 GLY B N 1
ATOM 1784 C CA . GLY B 1 44 ? 2.068 -15.641 -15.375 1 95.44 44 GLY B CA 1
ATOM 1785 C C . GLY B 1 44 ? 3.211 -16.469 -14.812 1 95.44 44 GLY B C 1
ATOM 1786 O O . GLY B 1 44 ? 4.023 -17.016 -15.562 1 95.44 44 GLY B O 1
ATOM 1787 N N . GLU B 1 45 ? 3.285 -16.609 -13.523 1 94.38 45 GLU B N 1
ATOM 1788 C CA . GLU B 1 45 ? 4.336 -17.359 -12.852 1 94.38 45 GLU B CA 1
ATOM 1789 C C . GLU B 1 45 ? 4.266 -18.844 -13.211 1 94.38 45 GLU B C 1
ATOM 1791 O O . GLU B 1 45 ? 5.301 -19.5 -13.336 1 94.38 45 GLU B O 1
ATOM 1796 N N . SER B 1 46 ? 3.094 -19.312 -13.367 1 93.62 46 SER B N 1
ATOM 1797 C CA . SER B 1 46 ? 2.926 -20.734 -13.672 1 93.62 46 SER B CA 1
ATOM 1798 C C . SER B 1 46 ? 3.477 -21.078 -15.055 1 93.62 46 SER B C 1
ATOM 1800 O O . SER B 1 46 ? 3.832 -22.219 -15.32 1 93.62 46 SER B O 1
ATOM 1802 N N . PHE B 1 47 ? 3.531 -20.078 -15.93 1 92.69 47 PHE B N 1
ATOM 1803 C CA . PHE B 1 47 ? 3.99 -20.312 -17.281 1 92.69 47 PHE B CA 1
ATOM 1804 C C . PHE B 1 47 ? 5.344 -19.656 -17.531 1 92.69 47 PHE B C 1
ATOM 1806 O O . PHE B 1 47 ? 5.715 -19.391 -18.672 1 92.69 47 PHE B O 1
ATOM 1813 N N . ARG B 1 48 ? 6.039 -19.391 -16.5 1 92.06 48 ARG B N 1
ATOM 1814 C CA . ARG B 1 48 ? 7.273 -18.625 -16.641 1 92.06 48 ARG B CA 1
ATOM 1815 C C . ARG B 1 48 ? 8.273 -19.344 -17.531 1 92.06 48 ARG B C 1
ATOM 1817 O O . ARG B 1 48 ? 9.016 -18.703 -18.281 1 92.06 48 ARG B O 1
ATOM 1824 N N . TYR B 1 49 ? 8.328 -20.672 -17.484 1 88.12 49 TYR B N 1
ATOM 1825 C CA . TYR B 1 49 ? 9.281 -21.438 -18.281 1 88.12 49 TYR B CA 1
ATOM 1826 C C . TYR B 1 49 ? 8.867 -21.469 -19.75 1 88.12 49 TYR B C 1
ATOM 1828 O O . TYR B 1 49 ? 9.711 -21.391 -20.641 1 88.12 49 TYR B O 1
ATOM 1836 N N . GLN B 1 50 ? 7.617 -21.625 -19.984 1 89.56 50 GLN B N 1
ATOM 1837 C CA . GLN B 1 50 ? 7.102 -21.672 -21.344 1 89.56 50 GLN B CA 1
ATOM 1838 C C . GLN B 1 50 ? 6.992 -20.281 -21.953 1 89.56 50 GLN B C 1
ATOM 1840 O O . GLN B 1 50 ? 7.242 -20.094 -23.141 1 89.56 50 GLN B O 1
ATOM 1845 N N . TYR B 1 51 ? 6.531 -19.266 -21.109 1 91.56 51 TYR B N 1
ATOM 1846 C CA . TYR B 1 51 ? 6.27 -17.938 -21.625 1 91.56 51 TYR B CA 1
ATOM 1847 C C . TYR B 1 51 ? 6.797 -16.875 -20.656 1 91.56 51 TYR B C 1
ATOM 1849 O O . TYR B 1 51 ? 6.023 -16.125 -20.078 1 91.56 51 TYR B O 1
ATOM 1857 N N . PRO B 1 52 ? 8.117 -16.641 -20.609 1 91.94 52 PRO B N 1
ATOM 1858 C CA . PRO B 1 52 ? 8.703 -15.711 -19.625 1 91.94 52 PRO B CA 1
ATOM 1859 C C . PRO B 1 52 ? 8.328 -14.258 -19.891 1 91.94 52 PRO B C 1
ATOM 1861 O O . PRO B 1 52 ? 8.258 -13.453 -18.953 1 91.94 52 PRO B O 1
ATOM 1864 N N . LYS B 1 53 ? 7.953 -13.922 -21.094 1 93.88 53 LYS B N 1
ATOM 1865 C CA . LYS B 1 53 ? 7.656 -12.531 -21.453 1 93.88 53 LYS B CA 1
ATOM 1866 C C . LYS B 1 53 ? 6.328 -12.086 -20.844 1 93.88 53 LYS B C 1
ATOM 1868 O O . LYS B 1 53 ? 6.055 -10.883 -20.766 1 93.88 53 LYS B O 1
ATOM 1873 N N . PHE B 1 54 ? 5.59 -13.055 -20.438 1 94.38 54 PHE B N 1
ATOM 1874 C CA . PHE B 1 54 ? 4.258 -12.703 -19.969 1 94.38 54 PHE B CA 1
ATOM 1875 C C . PHE B 1 54 ? 4.242 -12.531 -18.453 1 94.38 54 PHE B C 1
ATOM 1877 O O . PHE B 1 54 ? 3.24 -12.109 -17.891 1 94.38 54 PHE B O 1
ATOM 1884 N N . VAL B 1 55 ? 5.344 -12.82 -17.766 1 94.75 55 VAL B N 1
ATOM 1885 C CA . VAL B 1 55 ? 5.387 -12.773 -16.312 1 94.75 55 VAL B CA 1
ATOM 1886 C C . VAL B 1 55 ? 5.27 -11.328 -15.828 1 94.75 55 VAL B C 1
ATOM 1888 O O . VAL B 1 55 ? 4.375 -10.992 -15.055 1 94.75 55 VAL B O 1
ATOM 1891 N N . ALA B 1 56 ? 6.078 -10.5 -16.406 1 92.5 56 ALA B N 1
ATOM 1892 C CA . ALA B 1 56 ? 6.078 -9.102 -15.984 1 92.5 56 ALA B CA 1
ATOM 1893 C C . ALA B 1 56 ? 4.73 -8.438 -16.281 1 92.5 56 ALA B C 1
ATOM 1895 O O . ALA B 1 56 ? 4.137 -7.816 -15.391 1 92.5 56 ALA B O 1
ATOM 1896 N N . PRO B 1 57 ? 4.148 -8.594 -17.5 1 95.38 57 PRO B N 1
ATOM 1897 C CA . PRO B 1 57 ? 2.826 -8.008 -17.734 1 95.38 57 PRO B CA 1
ATOM 1898 C C . PRO B 1 57 ? 1.753 -8.57 -16.812 1 95.38 57 PRO B C 1
ATOM 1900 O O . PRO B 1 57 ? 0.806 -7.859 -16.453 1 95.38 57 PRO B O 1
ATOM 1903 N N . SER B 1 58 ? 1.89 -9.836 -16.422 1 96.94 58 SER B N 1
ATOM 1904 C CA . SER B 1 58 ? 0.898 -10.414 -15.516 1 96.94 58 SER B CA 1
ATOM 1905 C C . SER B 1 58 ? 0.96 -9.766 -14.133 1 96.94 58 SER B C 1
ATOM 1907 O O . SER B 1 58 ? -0.074 -9.539 -13.5 1 96.94 58 SER B O 1
ATOM 1909 N N . TYR B 1 59 ? 2.146 -9.453 -13.711 1 94.44 59 TYR B N 1
ATOM 1910 C CA . TYR B 1 59 ? 2.301 -8.703 -12.469 1 94.44 59 TYR B CA 1
ATOM 1911 C C . TYR B 1 59 ? 1.717 -7.305 -12.602 1 94.44 59 TYR B C 1
ATOM 1913 O O . TYR B 1 59 ? 1.054 -6.812 -11.688 1 94.44 59 TYR B O 1
ATOM 1921 N N . ALA B 1 60 ? 2.002 -6.68 -13.727 1 94.25 60 ALA B N 1
ATOM 1922 C CA . ALA B 1 60 ? 1.471 -5.34 -13.961 1 94.25 60 ALA B CA 1
ATOM 1923 C C . ALA B 1 60 ? -0.055 -5.34 -13.922 1 94.25 60 ALA B C 1
ATOM 1925 O O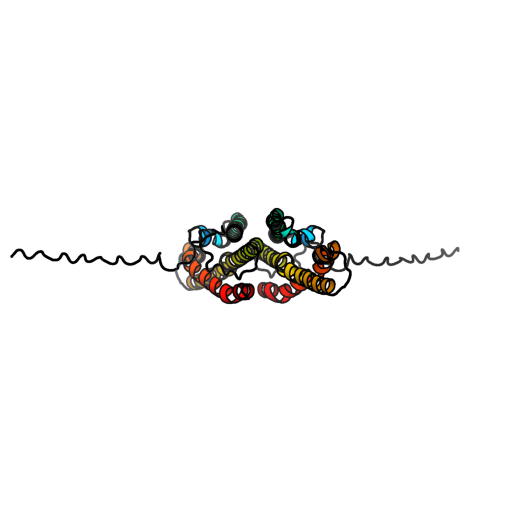 . ALA B 1 60 ? -0.667 -4.43 -13.352 1 94.25 60 ALA B O 1
ATOM 1926 N N . LEU B 1 61 ? -0.606 -6.301 -14.445 1 96.5 61 LEU B N 1
ATOM 1927 C CA . LEU B 1 61 ? -2.061 -6.426 -14.445 1 96.5 61 LEU B CA 1
ATOM 1928 C C . LEU B 1 61 ? -2.594 -6.609 -13.031 1 96.5 61 LEU B C 1
ATOM 1930 O O . LEU B 1 61 ? -3.553 -5.945 -12.633 1 96.5 61 LEU B O 1
ATOM 1934 N N . ALA B 1 62 ? -2.014 -7.484 -12.289 1 96.94 62 ALA B N 1
ATOM 1935 C CA . ALA B 1 62 ? -2.449 -7.723 -10.914 1 96.94 62 ALA B CA 1
ATOM 1936 C C . ALA B 1 62 ? -2.297 -6.465 -10.062 1 96.94 62 ALA B C 1
ATOM 1938 O O . ALA B 1 62 ? -3.205 -6.102 -9.312 1 96.94 62 ALA B O 1
ATOM 1939 N N . PHE B 1 63 ? -1.221 -5.742 -10.258 1 94.38 63 PHE B N 1
ATOM 1940 C CA . PHE B 1 63 ? -0.977 -4.52 -9.508 1 94.38 63 PHE B CA 1
ATOM 1941 C C . PHE B 1 63 ? -1.95 -3.422 -9.922 1 94.38 63 PHE B C 1
ATOM 1943 O O . PHE B 1 63 ? -2.451 -2.676 -9.078 1 94.38 63 PHE B O 1
ATOM 1950 N N . GLY B 1 64 ? -2.086 -3.285 -11.242 1 95.25 64 GLY B N 1
ATOM 1951 C CA . GLY B 1 64 ? -3.057 -2.312 -11.719 1 95.25 64 GLY B CA 1
ATOM 1952 C C . GLY B 1 64 ? -4.449 -2.537 -11.164 1 95.25 64 GLY B C 1
ATOM 1953 O O . GLY B 1 64 ? -5.133 -1.584 -10.781 1 95.25 64 GLY B O 1
ATOM 1954 N N . TYR B 1 65 ? -4.84 -3.816 -11.102 1 97.5 65 TYR B N 1
ATOM 1955 C CA . TYR B 1 65 ? -6.121 -4.207 -10.523 1 97.5 65 TYR B CA 1
ATOM 1956 C C . TYR B 1 65 ? -6.207 -3.783 -9.062 1 97.5 65 TYR B C 1
ATOM 1958 O O . TYR B 1 65 ? -7.203 -3.189 -8.641 1 97.5 65 TYR B O 1
ATOM 1966 N N . CYS B 1 66 ? -5.18 -4.031 -8.281 1 96.25 66 CYS B N 1
ATOM 1967 C CA . CYS B 1 66 ? -5.156 -3.697 -6.859 1 96.25 66 CYS B CA 1
ATOM 1968 C C . CYS B 1 66 ? -5.211 -2.188 -6.652 1 96.25 66 CYS B C 1
ATOM 1970 O O . CYS B 1 66 ? -5.957 -1.702 -5.797 1 96.25 66 CYS B O 1
ATOM 1972 N N . LEU B 1 67 ? -4.453 -1.494 -7.449 1 95.06 67 LEU B N 1
ATOM 1973 C CA . LEU B 1 67 ? -4.422 -0.039 -7.34 1 95.06 67 LEU B CA 1
ATOM 1974 C C . LEU B 1 67 ? -5.77 0.563 -7.73 1 95.06 67 LEU B C 1
ATOM 1976 O O . LEU B 1 67 ? -6.238 1.507 -7.09 1 95.06 67 LEU B O 1
ATOM 1980 N N . ALA B 1 68 ? -6.328 0.012 -8.734 1 96.5 68 ALA B N 1
ATOM 1981 C CA . ALA B 1 68 ? -7.625 0.521 -9.18 1 96.5 68 ALA B CA 1
ATOM 1982 C C . ALA B 1 68 ? -8.68 0.362 -8.078 1 96.5 68 ALA B C 1
ATOM 1984 O O . ALA B 1 68 ? -9.461 1.279 -7.824 1 96.5 68 ALA B O 1
ATOM 1985 N N . ASP B 1 69 ? -8.711 -0.769 -7.441 1 97.31 69 ASP B N 1
ATOM 1986 C CA . ASP B 1 69 ? -9.641 -0.981 -6.332 1 97.31 69 ASP B CA 1
ATOM 1987 C C . ASP B 1 69 ? -9.375 0.009 -5.199 1 97.31 69 ASP B C 1
ATOM 1989 O O . ASP B 1 69 ? -10.305 0.595 -4.648 1 97.31 69 ASP B O 1
ATOM 1993 N N . SER B 1 70 ? -8.102 0.193 -4.883 1 96.25 70 SER B N 1
ATOM 1994 C CA . SER B 1 70 ? -7.719 1.094 -3.799 1 96.25 70 SER B CA 1
ATOM 1995 C C . SER B 1 70 ? -8.109 2.533 -4.113 1 96.25 70 SER B C 1
ATOM 1997 O O . SER B 1 70 ? -8.633 3.242 -3.254 1 96.25 70 SER B O 1
ATOM 1999 N N . ILE B 1 71 ? -7.832 2.928 -5.355 1 94.25 71 ILE B N 1
ATOM 2000 C CA . ILE B 1 71 ? -8.195 4.273 -5.793 1 94.25 71 ILE B CA 1
ATOM 2001 C C . ILE B 1 71 ? -9.711 4.441 -5.742 1 94.25 71 ILE B C 1
ATOM 2003 O O . ILE B 1 71 ? -10.211 5.461 -5.266 1 94.25 71 ILE B O 1
ATOM 2007 N N . SER B 1 72 ? -10.414 3.441 -6.184 1 95.12 72 SER B N 1
ATOM 2008 C CA . SER B 1 72 ? -11.867 3.479 -6.16 1 95.12 72 SER B CA 1
ATOM 2009 C C . SER B 1 72 ? -12.391 3.619 -4.734 1 95.12 72 SER B C 1
ATOM 2011 O O . SER B 1 72 ? -13.32 4.391 -4.484 1 95.12 72 SER B O 1
ATOM 2013 N N . ALA B 1 73 ? -11.844 2.896 -3.818 1 95.12 73 ALA B N 1
ATOM 2014 C CA . ALA B 1 73 ? -12.258 2.967 -2.418 1 95.12 73 ALA B CA 1
ATOM 2015 C C . ALA B 1 73 ? -12.016 4.363 -1.847 1 95.12 73 ALA B C 1
ATOM 2017 O O . ALA B 1 73 ? -12.867 4.902 -1.136 1 95.12 73 ALA B O 1
ATOM 2018 N N . GLY B 1 74 ? -10.82 4.902 -2.121 1 93.62 74 GLY B N 1
ATOM 2019 C CA . GLY B 1 74 ? -10.547 6.262 -1.688 1 93.62 74 GLY B CA 1
ATOM 2020 C C . GLY B 1 74 ? -11.508 7.277 -2.279 1 93.62 74 GLY B C 1
ATOM 2021 O O . GLY B 1 74 ? -11.977 8.172 -1.579 1 93.62 74 GLY B O 1
ATOM 2022 N N . TYR B 1 75 ? -11.75 7.117 -3.541 1 92.56 75 TYR B N 1
ATOM 2023 C CA . TYR B 1 75 ? -12.633 8.031 -4.25 1 92.56 75 TYR B CA 1
ATOM 2024 C C . TYR B 1 75 ? -14.047 7.977 -3.674 1 92.56 75 TYR B C 1
ATOM 2026 O O . TYR B 1 75 ? -14.711 9.008 -3.551 1 92.56 75 TYR B O 1
ATOM 2034 N N . GLN B 1 76 ? -14.5 6.859 -3.391 1 92.38 76 GLN B N 1
ATOM 2035 C CA . GLN B 1 76 ? -15.836 6.703 -2.822 1 92.38 76 GLN B CA 1
ATOM 2036 C C . GLN B 1 76 ? -15.961 7.453 -1.5 1 92.38 76 GLN B C 1
ATOM 2038 O O . GLN B 1 76 ? -16.984 8.109 -1.245 1 92.38 76 GLN B O 1
ATOM 2043 N N . GLU B 1 77 ? -14.93 7.41 -0.712 1 90.94 77 GLU B N 1
ATOM 2044 C CA . GLU B 1 77 ? -14.945 8.109 0.569 1 90.94 77 GLU B CA 1
ATOM 2045 C C . GLU B 1 77 ? -14.844 9.617 0.374 1 90.94 77 GLU B C 1
ATOM 2047 O O . GLU B 1 77 ? -15.414 10.391 1.146 1 90.94 77 GLU B O 1
ATOM 2052 N N . LEU B 1 78 ? -14.102 9.938 -0.649 1 88.94 78 LEU B N 1
ATOM 2053 C CA . LEU B 1 78 ? -13.898 11.352 -0.918 1 88.94 78 LEU B CA 1
ATOM 2054 C C . LEU B 1 78 ? -15.203 12.023 -1.339 1 88.94 78 LEU B C 1
ATOM 2056 O O . LEU B 1 78 ? -15.438 13.188 -1.009 1 88.94 78 LEU B O 1
ATOM 2060 N N . TYR B 1 79 ? -16.031 11.375 -2.049 1 83.31 79 TYR B N 1
ATOM 2061 C CA . TYR B 1 79 ? -17.219 11.984 -2.643 1 83.31 79 TYR B CA 1
ATOM 2062 C C . TYR B 1 79 ? -18.484 11.398 -2.053 1 83.31 79 TYR B C 1
ATOM 2064 O O . TYR B 1 79 ? -19.562 11.5 -2.65 1 83.31 79 TYR B O 1
ATOM 2072 N N . VAL B 1 80 ? -18.422 10.648 -1.041 1 68.81 80 VAL B N 1
ATOM 2073 C CA . VAL B 1 80 ? -19.641 10.227 -0.335 1 68.81 80 VAL B CA 1
ATOM 2074 C C . VAL B 1 80 ? -20.531 11.438 -0.065 1 68.81 80 VAL B C 1
ATOM 2076 O O . VAL B 1 80 ? -20.078 12.422 0.526 1 68.81 80 VAL B O 1
ATOM 2079 N N . LYS B 1 81 ? -21.484 11.734 -1.05 1 54.34 81 LYS B N 1
ATOM 2080 C CA . LYS B 1 81 ? -22.484 12.781 -0.864 1 54.34 81 LYS B CA 1
ATOM 2081 C C . LYS B 1 81 ? -23.078 12.734 0.542 1 54.34 81 LYS B C 1
ATOM 2083 O O . LYS B 1 81 ? -23.5 11.68 1.009 1 54.34 81 LYS B O 1
ATOM 2088 N N . GLU B 1 82 ? -22.578 13.68 1.436 1 48.62 82 GLU B N 1
ATOM 2089 C CA . GLU B 1 82 ? -23.438 13.961 2.59 1 48.62 82 GLU B CA 1
ATOM 2090 C C . GLU B 1 82 ? -24.891 14.094 2.18 1 48.62 82 GLU B C 1
ATOM 2092 O O . GLU B 1 82 ? -25.312 15.125 1.647 1 48.62 82 GLU B O 1
ATOM 2097 N N . ASP B 1 83 ? -25.516 13.352 1.419 1 40.22 83 ASP B N 1
ATOM 2098 C CA . ASP B 1 83 ? -26.953 13.617 1.433 1 40.22 83 ASP B CA 1
ATOM 2099 C C . ASP B 1 83 ? -27.391 14.203 2.773 1 40.22 83 ASP B C 1
ATOM 2101 O O . ASP B 1 83 ? -26.938 13.766 3.828 1 40.22 83 ASP B O 1
ATOM 2105 N N . GLY B 1 84 ? -27.828 15.5 2.885 1 37.94 84 GLY B N 1
ATOM 2106 C CA . GLY B 1 84 ? -28.516 16.203 3.949 1 37.94 84 GLY B CA 1
ATOM 2107 C C . GLY B 1 84 ? -29.266 15.289 4.895 1 37.94 84 GLY B C 1
ATOM 2108 O O . GLY B 1 84 ? -29.75 15.719 5.945 1 37.94 84 GLY B O 1
ATOM 2109 N N . GLY B 1 85 ? -30.297 14.43 4.363 1 36.56 85 GLY B N 1
ATOM 2110 C CA . GLY B 1 85 ? -31.359 13.93 5.219 1 36.56 85 GLY B CA 1
ATOM 2111 C C . GLY B 1 85 ? -30.859 13.031 6.332 1 36.56 85 GLY B C 1
ATOM 2112 O O . GLY B 1 85 ? -31.266 13.172 7.484 1 36.56 85 GLY B O 1
ATOM 2113 N N . ASN B 1 86 ? -30.703 11.609 5.992 1 34.84 86 ASN B N 1
ATOM 2114 C CA . ASN B 1 86 ? -30.547 10.836 7.219 1 34.84 86 ASN B CA 1
ATOM 2115 C C . ASN B 1 86 ? -29.219 11.141 7.902 1 34.84 86 ASN B C 1
ATOM 2117 O O . ASN B 1 86 ? -28.156 10.883 7.336 1 34.84 86 ASN B O 1
ATOM 2121 N N . GLU B 1 87 ? -29.016 12.172 8.586 1 37.09 87 GLU B N 1
ATOM 2122 C CA . GLU B 1 87 ? -28.203 12.492 9.75 1 37.09 87 GLU B CA 1
ATOM 2123 C C . GLU B 1 87 ? -27.578 11.242 10.359 1 37.09 87 GLU B C 1
ATOM 2125 O O . GLU B 1 87 ? -27.062 11.273 11.477 1 37.09 87 GLU B O 1
ATOM 2130 N N . GLY B 1 88 ? -28.141 10.008 9.969 1 34.25 88 GLY B N 1
ATOM 2131 C CA . GLY B 1 88 ? -27.891 8.898 10.883 1 34.25 88 GLY B CA 1
ATOM 2132 C C . GLY B 1 88 ? -26.406 8.641 11.109 1 34.25 88 GLY B C 1
ATOM 2133 O O . GLY B 1 88 ? -25.562 9.461 10.75 1 34.25 88 GLY B O 1
ATOM 2134 N N . THR B 1 89 ? -26.062 7.109 11.062 1 34.03 89 THR B N 1
ATOM 2135 C CA . THR B 1 89 ? -24.953 6.469 11.773 1 34.03 89 THR B CA 1
ATOM 2136 C C . THR B 1 89 ? -23.625 6.793 11.117 1 34.03 89 THR B C 1
ATOM 2138 O O . THR B 1 89 ? -23.125 6.023 10.281 1 34.03 89 THR B O 1
ATOM 2141 N N . SER B 1 90 ? -23.594 7.242 9.938 1 38.91 90 SER B N 1
ATOM 2142 C CA . SER B 1 90 ? -22.203 7.59 9.695 1 38.91 90 SER B CA 1
ATOM 2143 C C . SER B 1 90 ? -21.625 8.375 10.867 1 38.91 90 SER B C 1
ATOM 2145 O O . SER B 1 90 ? -22.172 9.398 11.266 1 38.91 90 SER B O 1
ATOM 2147 N N . SER B 1 91 ? -21.016 7.758 11.781 1 38.91 91 SER B N 1
ATOM 2148 C CA . SER B 1 91 ? -20.703 8.188 13.141 1 38.91 91 SER B CA 1
ATOM 2149 C C . SER B 1 91 ? -20.344 9.672 13.188 1 38.91 91 SER B C 1
ATOM 2151 O O . SER B 1 91 ? -19.375 10.102 12.539 1 38.91 91 SER B O 1
ATOM 2153 N N . LYS B 1 92 ? -21.281 10.727 13.25 1 43.72 92 LYS B N 1
ATOM 2154 C CA . LYS B 1 92 ? -21.156 12.078 13.797 1 43.72 92 LYS B CA 1
ATOM 2155 C C . LYS B 1 92 ? -19.781 12.281 14.43 1 43.72 92 LYS B C 1
ATOM 2157 O O . LYS B 1 92 ? -19.266 13.406 14.477 1 43.72 92 LYS B O 1
ATOM 2162 N N . TYR B 1 93 ? -19.188 11.086 14.766 1 46.5 93 TYR B N 1
ATOM 2163 C CA . TYR B 1 93 ? -18.031 11.133 15.648 1 46.5 93 TYR B CA 1
ATOM 2164 C C . TYR B 1 93 ? -16.734 10.984 14.859 1 46.5 93 TYR B C 1
ATOM 2166 O O . TYR B 1 93 ? -15.641 11.062 15.43 1 46.5 93 TYR B O 1
ATOM 2174 N N . ASP B 1 94 ? -17.016 10.641 13.414 1 56.88 94 ASP B N 1
ATOM 2175 C CA . ASP B 1 94 ? -15.695 10.617 12.797 1 56.88 94 ASP B CA 1
ATOM 2176 C C . ASP B 1 94 ? -15.227 12.023 12.453 1 56.88 94 ASP B C 1
ATOM 2178 O O . ASP B 1 94 ? -15.711 12.641 11.508 1 56.88 94 ASP B O 1
ATOM 2182 N N . THR B 1 95 ? -14.555 12.75 13.25 1 67.44 95 THR B N 1
ATOM 2183 C CA . THR B 1 95 ? -14.023 14.102 13.234 1 67.44 95 THR B CA 1
ATOM 2184 C C . THR B 1 95 ? -12.977 14.266 12.141 1 67.44 95 THR B C 1
ATOM 2186 O O . THR B 1 95 ? -12.508 15.375 11.875 1 67.44 95 THR B O 1
ATOM 2189 N N . ARG B 1 96 ? -12.984 13.094 11.266 1 79.69 96 ARG B N 1
ATOM 2190 C CA . ARG B 1 96 ? -11.953 13.188 10.234 1 79.69 96 ARG B CA 1
ATOM 2191 C C . ARG B 1 96 ? -12.508 13.805 8.961 1 79.69 96 ARG B C 1
ATOM 2193 O O . ARG B 1 96 ? -13.68 13.609 8.625 1 79.69 96 ARG B O 1
ATOM 2200 N N . SER B 1 97 ? -11.648 14.492 8.32 1 84.94 97 SER B N 1
ATOM 2201 C CA . SER B 1 97 ? -12.031 15.07 7.031 1 84.94 97 SER B CA 1
ATOM 2202 C C . SER B 1 97 ? -12.273 13.984 5.988 1 84.94 97 SER B C 1
ATOM 2204 O O . SER B 1 97 ? -11.797 12.859 6.137 1 84.94 97 SER B O 1
ATOM 2206 N N . ASN B 1 98 ? -13.023 14.305 4.953 1 88.94 98 ASN B N 1
ATOM 2207 C CA . ASN B 1 98 ? -13.242 13.375 3.852 1 88.94 98 ASN B CA 1
ATOM 2208 C C . ASN B 1 98 ? -11.93 12.922 3.223 1 88.94 98 ASN B C 1
ATOM 2210 O O . ASN B 1 98 ? -11.797 11.773 2.811 1 88.94 98 ASN B O 1
ATOM 2214 N N . GLU B 1 99 ? -10.984 13.836 3.109 1 89.5 99 GLU B N 1
ATOM 2215 C CA . GLU B 1 99 ? -9.695 13.516 2.504 1 89.5 99 GLU B CA 1
ATOM 2216 C C . GLU B 1 99 ? -8.922 12.508 3.357 1 89.5 99 GLU B C 1
ATOM 2218 O O . GLU B 1 99 ? -8.305 11.586 2.83 1 89.5 99 GLU B O 1
ATOM 2223 N N . THR B 1 100 ? -8.984 12.68 4.629 1 86.81 100 THR B N 1
ATOM 2224 C CA . THR B 1 100 ? -8.32 11.742 5.527 1 86.81 100 THR B CA 1
ATOM 2225 C C . THR B 1 100 ? -8.984 10.367 5.453 1 86.81 100 THR B C 1
ATOM 2227 O O . THR B 1 100 ? -8.297 9.344 5.402 1 86.81 100 THR B O 1
ATOM 2230 N N . ARG B 1 101 ? -10.258 10.391 5.434 1 90.44 101 ARG B N 1
ATOM 2231 C CA . ARG B 1 101 ? -10.992 9.133 5.301 1 90.44 101 ARG B CA 1
ATOM 2232 C C . ARG B 1 101 ? -10.664 8.445 3.979 1 90.44 101 ARG B C 1
ATOM 2234 O O . ARG B 1 101 ? -10.539 7.223 3.924 1 90.44 101 ARG B O 1
ATOM 2241 N N . ALA B 1 102 ? -10.617 9.258 2.982 1 92.5 102 ALA B N 1
ATOM 2242 C CA . ALA B 1 102 ? -10.266 8.727 1.667 1 92.5 102 ALA B CA 1
ATOM 2243 C C . ALA B 1 102 ? -8.883 8.086 1.686 1 92.5 102 ALA B C 1
ATOM 2245 O O . ALA B 1 102 ? -8.68 7.016 1.106 1 92.5 102 ALA B O 1
ATOM 2246 N N . ALA B 1 103 ? -7.98 8.703 2.324 1 91 103 ALA B N 1
ATOM 2247 C CA . ALA B 1 103 ? -6.633 8.156 2.439 1 91 103 ALA B CA 1
ATOM 2248 C C . ALA B 1 103 ? -6.641 6.836 3.205 1 91 103 ALA B C 1
ATOM 2250 O O . ALA B 1 103 ? -5.988 5.871 2.797 1 91 103 ALA B O 1
ATOM 2251 N N . ILE B 1 104 ? -7.359 6.777 4.262 1 90.56 104 ILE B N 1
ATOM 2252 C CA . ILE B 1 104 ? -7.457 5.57 5.074 1 90.56 104 ILE B CA 1
ATOM 2253 C C . ILE B 1 104 ? -8.086 4.445 4.254 1 90.56 104 ILE B C 1
ATOM 2255 O O . ILE B 1 104 ? -7.594 3.311 4.27 1 90.56 104 ILE B O 1
ATOM 2259 N N . ALA B 1 105 ? -9.125 4.781 3.549 1 93.19 105 ALA B N 1
ATOM 2260 C CA . ALA B 1 105 ? -9.797 3.781 2.717 1 93.19 105 ALA B CA 1
ATOM 2261 C C . ALA B 1 105 ? -8.859 3.262 1.629 1 93.19 105 ALA B C 1
ATOM 2263 O O . ALA B 1 105 ? -8.836 2.062 1.343 1 93.19 105 ALA B O 1
ATOM 2264 N N . PHE B 1 106 ? -8.164 4.152 1.01 1 93.81 106 PHE B N 1
ATOM 2265 C CA . PHE B 1 106 ? -7.188 3.783 -0.01 1 93.81 106 PHE B CA 1
ATOM 2266 C C . PHE B 1 106 ? -6.168 2.799 0.549 1 93.81 106 PHE B C 1
ATOM 2268 O O . PHE B 1 106 ? -5.953 1.729 -0.023 1 93.81 106 PHE B O 1
ATOM 2275 N N . PHE B 1 107 ? -5.602 3.084 1.64 1 90.25 107 PHE B N 1
ATOM 2276 C CA . PHE B 1 107 ? -4.523 2.271 2.191 1 90.25 107 PHE B CA 1
ATOM 2277 C C . PHE B 1 107 ? -5.062 0.952 2.729 1 90.25 107 PHE B C 1
ATOM 2279 O O . PHE B 1 107 ? -4.406 -0.086 2.615 1 90.25 107 PHE B O 1
ATOM 2286 N N . ASP B 1 108 ? -6.211 1.046 3.365 1 93 108 ASP B N 1
ATOM 2287 C CA . ASP B 1 108 ? -6.84 -0.179 3.846 1 93 108 ASP B CA 1
ATOM 2288 C C . ASP B 1 108 ? -7.078 -1.159 2.699 1 93 108 ASP B C 1
ATOM 2290 O O . ASP B 1 108 ? -6.773 -2.348 2.818 1 93 108 ASP B O 1
ATOM 2294 N N . THR B 1 109 ? -7.625 -0.649 1.629 1 95.12 109 THR B N 1
ATOM 2295 C CA . THR B 1 109 ? -7.918 -1.479 0.465 1 95.12 109 THR B CA 1
ATOM 2296 C C . THR B 1 109 ? -6.629 -1.977 -0.181 1 95.12 109 THR B C 1
ATOM 2298 O O . THR B 1 109 ? -6.543 -3.133 -0.602 1 95.12 109 THR B O 1
ATOM 2301 N N . LEU B 1 110 ? -5.695 -1.115 -0.236 1 94.06 110 LEU B N 1
ATOM 2302 C CA . LEU B 1 110 ? -4.418 -1.519 -0.813 1 94.06 110 LEU B CA 1
ATOM 2303 C C . LEU B 1 110 ? -3.785 -2.641 0.002 1 94.06 110 LEU B C 1
ATOM 2305 O O . LEU B 1 110 ? -3.24 -3.592 -0.562 1 94.06 110 LEU B O 1
ATOM 2309 N N . LEU B 1 111 ? -3.811 -2.547 1.275 1 91.94 111 LEU B N 1
ATOM 2310 C CA . LEU B 1 111 ? -3.281 -3.588 2.148 1 91.94 111 LEU B CA 1
ATOM 2311 C C . LEU B 1 111 ? -4.047 -4.895 1.964 1 91.94 111 LEU B C 1
ATOM 2313 O O . LEU B 1 111 ? -3.439 -5.961 1.831 1 91.94 111 LEU B O 1
ATOM 2317 N N . TRP B 1 112 ? -5.332 -4.762 1.962 1 95.62 112 TRP B N 1
ATOM 2318 C CA . TRP B 1 112 ? -6.176 -5.934 1.753 1 95.62 112 TRP B CA 1
ATOM 2319 C C . TRP B 1 112 ? -5.836 -6.621 0.434 1 95.62 112 TRP B C 1
ATOM 2321 O O . TRP B 1 112 ? -5.609 -7.832 0.398 1 95.62 112 TRP B O 1
ATOM 2331 N N . GLN B 1 113 ? -5.762 -5.832 -0.648 1 96.06 113 GLN B N 1
ATOM 2332 C CA . GLN B 1 113 ? -5.492 -6.367 -1.979 1 96.06 113 GLN B CA 1
ATOM 2333 C C . GLN B 1 113 ? -4.09 -6.961 -2.061 1 96.06 113 GLN B C 1
ATOM 2335 O O . GLN B 1 113 ? -3.883 -7.996 -2.697 1 96.06 113 GLN B O 1
ATOM 2340 N N . SER B 1 114 ? -3.109 -6.309 -1.435 1 93.44 114 SER B N 1
ATOM 2341 C CA . SER B 1 114 ? -1.743 -6.82 -1.441 1 93.44 114 SER B CA 1
ATOM 2342 C C . SER B 1 114 ? -1.663 -8.188 -0.777 1 93.44 114 SER B C 1
ATOM 2344 O O . SER B 1 114 ? -0.954 -9.078 -1.256 1 93.44 114 SER B O 1
ATOM 2346 N N . LEU B 1 115 ? -2.346 -8.367 0.25 1 93.5 115 LEU B N 1
ATOM 2347 C CA . LEU B 1 115 ? -2.342 -9.641 0.961 1 93.5 115 LEU B CA 1
ATOM 2348 C C . LEU B 1 115 ? -3.156 -10.688 0.208 1 93.5 115 LEU B C 1
ATOM 2350 O O . LEU B 1 115 ? -2.668 -11.789 -0.059 1 93.5 115 LEU B O 1
ATOM 2354 N N . ALA B 1 116 ? -4.355 -10.273 -0.181 1 96.81 116 ALA B N 1
ATOM 2355 C CA . ALA B 1 116 ? -5.34 -11.219 -0.691 1 96.81 116 ALA B CA 1
ATOM 2356 C C . ALA B 1 116 ? -5.039 -11.594 -2.141 1 96.81 116 ALA B C 1
ATOM 2358 O O . ALA B 1 116 ? -5.449 -12.664 -2.609 1 96.81 116 ALA B O 1
ATOM 2359 N N . SER B 1 117 ? -4.305 -10.742 -2.881 1 96.25 117 SER B N 1
ATOM 2360 C CA . SER B 1 117 ? -4.148 -10.961 -4.316 1 96.25 117 SER B CA 1
ATOM 2361 C C . SER B 1 117 ? -2.703 -11.297 -4.668 1 96.25 117 SER B C 1
ATOM 2363 O O . SER B 1 117 ? -2.443 -12 -5.645 1 96.25 117 SER B O 1
ATOM 2365 N N . VAL B 1 118 ? -1.785 -10.82 -3.83 1 89.31 118 VAL B N 1
ATOM 2366 C CA . VAL B 1 118 ? -0.403 -10.906 -4.293 1 89.31 118 VAL B CA 1
ATOM 2367 C C . VAL B 1 118 ? 0.425 -11.711 -3.293 1 89.31 118 VAL B C 1
ATOM 2369 O O . VAL B 1 118 ? 1.15 -12.633 -3.678 1 89.31 118 VAL B O 1
ATOM 2372 N N . ALA B 1 119 ? 0.313 -11.523 -2.027 1 89.06 119 ALA B N 1
ATOM 2373 C CA . ALA B 1 119 ? 1.234 -12.055 -1.024 1 89.06 119 ALA B CA 1
ATOM 2374 C C . ALA B 1 119 ? 0.878 -13.492 -0.654 1 89.06 119 ALA B C 1
ATOM 2376 O O . ALA B 1 119 ? 1.76 -14.344 -0.532 1 89.06 119 ALA B O 1
ATOM 2377 N N . ILE B 1 120 ? -0.362 -13.766 -0.521 1 94.5 120 ILE B N 1
ATOM 2378 C CA . ILE B 1 120 ? -0.762 -15.023 0.099 1 94.5 120 ILE B CA 1
ATOM 2379 C C . ILE B 1 120 ? -0.974 -16.078 -0.978 1 94.5 120 ILE B C 1
ATOM 2381 O O . ILE B 1 120 ? -0.534 -17.219 -0.827 1 94.5 120 ILE B O 1
ATOM 2385 N N . PRO B 1 121 ? -1.638 -15.727 -2.08 1 95.94 121 PRO B N 1
ATOM 2386 C CA . PRO B 1 121 ? -2.021 -16.766 -3.045 1 95.94 121 PRO B CA 1
ATOM 2387 C C . PRO B 1 121 ? -0.832 -17.594 -3.527 1 95.94 121 PRO B C 1
ATOM 2389 O O . PRO B 1 121 ? -0.934 -18.812 -3.643 1 95.94 121 PRO B O 1
ATOM 2392 N N . GLY B 1 122 ? 0.235 -16.984 -3.793 1 93 122 GLY B N 1
ATOM 2393 C CA . GLY B 1 122 ? 1.393 -17.734 -4.262 1 93 122 GLY B CA 1
ATOM 2394 C C . GLY B 1 122 ? 1.784 -18.875 -3.336 1 93 122 GLY B C 1
ATOM 2395 O O . GLY B 1 122 ? 2.07 -19.984 -3.793 1 93 122 GLY B O 1
ATOM 2396 N N . GLY B 1 123 ? 1.813 -18.625 -2.031 1 94.06 123 GLY B N 1
ATOM 2397 C CA . GLY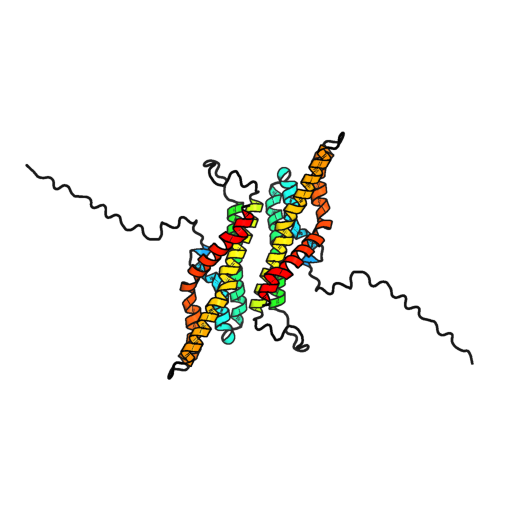 B 1 123 ? 2.127 -19.672 -1.063 1 94.06 123 GLY B CA 1
ATOM 2398 C C . GLY B 1 123 ? 1.141 -20.828 -1.084 1 94.06 123 GLY B C 1
ATOM 2399 O O . GLY B 1 123 ? 1.538 -21.984 -1.016 1 94.06 123 GLY B O 1
ATOM 2400 N N . VAL B 1 124 ? -0.066 -20.484 -1.225 1 96.69 124 VAL B N 1
ATOM 2401 C CA . VAL B 1 124 ? -1.129 -21.484 -1.232 1 96.69 124 VAL B CA 1
ATOM 2402 C C . VAL B 1 124 ? -1.04 -22.328 -2.506 1 96.69 124 VAL B C 1
ATOM 2404 O O . VAL B 1 124 ? -1.057 -23.562 -2.447 1 96.69 124 VAL B O 1
ATOM 2407 N N . ILE B 1 125 ? -0.913 -21.641 -3.619 1 96.62 125 ILE B N 1
ATOM 2408 C CA . ILE B 1 125 ? -0.858 -22.344 -4.895 1 96.62 125 ILE B CA 1
ATOM 2409 C C . ILE B 1 125 ? 0.396 -23.219 -4.949 1 96.62 125 ILE B C 1
ATOM 2411 O O . ILE B 1 125 ? 0.348 -24.359 -5.414 1 96.62 125 ILE B O 1
ATOM 2415 N N . ASN B 1 126 ? 1.495 -22.812 -4.434 1 93.19 126 ASN B N 1
ATOM 2416 C CA . ASN B 1 126 ? 2.727 -23.594 -4.422 1 93.19 126 ASN B CA 1
ATOM 2417 C C . ASN B 1 126 ? 2.586 -24.844 -3.557 1 93.19 126 ASN B C 1
ATOM 2419 O O . ASN B 1 126 ? 3.139 -25.906 -3.883 1 93.19 126 ASN B O 1
ATOM 2423 N N . THR B 1 127 ? 1.93 -24.688 -2.48 1 96.31 127 THR B N 1
ATOM 2424 C CA . THR B 1 127 ? 1.675 -25.844 -1.631 1 96.31 127 THR B CA 1
ATOM 2425 C C . THR B 1 127 ? 0.856 -26.891 -2.377 1 96.31 127 THR B C 1
ATOM 2427 O O . THR B 1 127 ? 1.156 -28.078 -2.309 1 96.31 127 THR B O 1
ATOM 2430 N N . ILE B 1 128 ? -0.096 -26.422 -3.092 1 97.25 128 ILE B N 1
ATOM 2431 C CA . ILE B 1 128 ? -0.935 -27.312 -3.875 1 97.25 128 ILE B CA 1
ATOM 2432 C C . ILE B 1 128 ? -0.104 -27.969 -4.98 1 97.25 128 ILE B C 1
ATOM 2434 O O . ILE B 1 128 ? -0.203 -29.172 -5.207 1 97.25 128 ILE B O 1
ATOM 2438 N N . VAL B 1 129 ? 0.689 -27.188 -5.672 1 95.56 129 VAL B N 1
ATOM 2439 C CA . VAL B 1 129 ? 1.552 -27.688 -6.738 1 95.56 129 VAL B CA 1
ATOM 2440 C C . VAL B 1 129 ? 2.531 -28.719 -6.172 1 95.56 129 VAL B C 1
ATOM 2442 O O . VAL B 1 129 ? 2.715 -29.781 -6.746 1 95.56 129 VAL B O 1
ATOM 2445 N N . ARG B 1 130 ? 3.084 -28.453 -5.023 1 94.94 130 ARG B N 1
ATOM 2446 C CA . ARG B 1 130 ? 4.023 -29.359 -4.383 1 94.94 130 ARG B CA 1
ATOM 2447 C C . ARG B 1 130 ? 3.338 -30.672 -3.998 1 94.94 130 ARG B C 1
ATOM 2449 O O . ARG B 1 130 ? 3.881 -31.75 -4.227 1 94.94 130 ARG B O 1
ATOM 2456 N N . ALA B 1 131 ? 2.193 -30.578 -3.43 1 97.06 131 ALA B N 1
ATOM 2457 C CA . ALA B 1 131 ? 1.438 -31.766 -3.045 1 97.06 131 ALA B CA 1
ATOM 2458 C C . ALA B 1 131 ? 1.091 -32.625 -4.266 1 97.06 131 ALA B C 1
ATOM 2460 O O . ALA B 1 131 ? 1.151 -33.844 -4.211 1 97.06 131 ALA B O 1
ATOM 2461 N N . THR B 1 132 ? 0.783 -31.922 -5.367 1 97.31 132 THR B N 1
ATOM 2462 C CA . THR B 1 132 ? 0.444 -32.625 -6.598 1 97.31 132 THR B CA 1
ATOM 2463 C C . THR B 1 132 ? 1.672 -33.312 -7.176 1 97.31 132 THR B C 1
ATOM 2465 O O . THR B 1 132 ? 1.589 -34.469 -7.621 1 97.31 132 THR B O 1
ATOM 2468 N N . ARG B 1 133 ? 2.787 -32.656 -7.129 1 95.06 133 ARG B N 1
ATOM 2469 C CA . ARG B 1 133 ? 4.023 -33.281 -7.609 1 95.06 133 ARG B CA 1
ATOM 2470 C C . ARG B 1 133 ? 4.371 -34.531 -6.809 1 95.06 133 ARG B C 1
ATOM 2472 O O . ARG B 1 133 ? 4.789 -35.531 -7.371 1 95.06 133 ARG B O 1
ATOM 2479 N N . PHE B 1 134 ? 4.172 -34.406 -5.559 1 95.62 134 PHE B N 1
ATOM 2480 C CA . PHE B 1 134 ? 4.453 -35.531 -4.664 1 95.62 134 PHE B CA 1
ATOM 2481 C C . PHE B 1 134 ? 3.586 -36.719 -5.016 1 95.62 134 PHE B C 1
ATOM 2483 O O . PHE B 1 134 ? 4.082 -37.844 -5.094 1 95.62 134 PHE B O 1
ATOM 2490 N N . THR B 1 135 ? 2.332 -36.469 -5.258 1 96 135 THR B N 1
ATOM 2491 C CA . THR B 1 135 ? 1.385 -37.531 -5.566 1 96 135 THR B CA 1
ATOM 2492 C C . THR B 1 135 ? 1.678 -38.156 -6.938 1 96 135 THR B C 1
ATOM 2494 O O . THR B 1 135 ? 1.652 -39.375 -7.105 1 96 135 THR B O 1
ATOM 2497 N N . VAL B 1 136 ? 1.954 -37.281 -7.879 1 94.56 136 VAL B N 1
ATOM 2498 C CA . VAL B 1 136 ? 2.24 -37.719 -9.234 1 94.56 136 VAL B CA 1
ATOM 2499 C C . VAL B 1 136 ? 3.52 -38.562 -9.242 1 94.56 136 VAL B C 1
ATOM 2501 O O . VAL B 1 136 ? 3.6 -39.562 -9.938 1 94.56 136 VAL B O 1
ATOM 2504 N N . ALA B 1 137 ? 4.465 -38.188 -8.43 1 92.38 137 ALA B N 1
ATOM 2505 C CA . ALA B 1 137 ? 5.746 -38.875 -8.367 1 92.38 137 ALA B CA 1
ATOM 2506 C C . ALA B 1 137 ? 5.582 -40.281 -7.762 1 92.38 137 ALA B C 1
ATOM 2508 O O . ALA B 1 137 ? 6.383 -41.188 -8.039 1 92.38 137 ALA B O 1
ATOM 2509 N N . ARG B 1 138 ? 4.531 -40.469 -7.055 1 94.25 138 ARG B N 1
ATOM 2510 C CA . ARG B 1 138 ? 4.336 -41.719 -6.352 1 94.25 138 ARG B CA 1
ATOM 2511 C C . ARG B 1 138 ? 3.338 -42.625 -7.086 1 94.25 138 ARG B C 1
ATOM 2513 O O . ARG B 1 138 ? 3.053 -43.719 -6.652 1 94.25 138 ARG B O 1
ATOM 2520 N N . THR B 1 139 ? 2.814 -42.031 -8.039 1 91.75 139 THR B N 1
ATOM 2521 C CA . THR B 1 139 ? 1.871 -42.812 -8.844 1 91.75 139 THR B CA 1
ATOM 2522 C C . THR B 1 139 ? 2.566 -43.406 -10.055 1 91.75 139 THR B C 1
ATOM 2524 O O . THR B 1 139 ? 3.156 -42.688 -10.867 1 91.75 139 THR B O 1
ATOM 2527 N N . ALA B 1 140 ? 2.545 -44.719 -10.102 1 89.56 140 ALA B N 1
ATOM 2528 C CA . ALA B 1 140 ? 3.209 -45.438 -11.195 1 89.56 140 ALA B CA 1
ATOM 2529 C C . ALA B 1 140 ? 2.336 -45.438 -12.445 1 89.56 140 ALA B C 1
ATOM 2531 O O . ALA B 1 140 ? 1.106 -45.5 -12.352 1 89.56 140 ALA B O 1
ATOM 2532 N N . GLY B 1 141 ? 3.027 -45.375 -13.648 1 93.19 141 GLY B N 1
ATOM 2533 C CA . GLY B 1 141 ? 2.379 -45.625 -14.922 1 93.19 141 GLY B CA 1
ATOM 2534 C C . GLY B 1 141 ? 1.694 -44.406 -15.508 1 93.19 141 GLY B C 1
ATOM 2535 O O . GLY B 1 141 ? 0.848 -44.531 -16.391 1 93.19 141 GLY B O 1
ATOM 2536 N N . LEU B 1 142 ? 1.988 -43.219 -14.953 1 92.19 142 LEU B N 1
ATOM 2537 C CA . LEU B 1 142 ? 1.376 -42 -15.5 1 92.19 142 LEU B CA 1
ATOM 2538 C C . LEU B 1 142 ? 2.111 -41.562 -16.75 1 92.19 142 LEU B C 1
ATOM 2540 O O . LEU B 1 142 ? 3.344 -41.594 -16.812 1 92.19 142 LEU B O 1
ATOM 2544 N N . PRO B 1 143 ? 1.246 -41.188 -17.781 1 94.31 143 PRO B N 1
ATOM 2545 C CA . PRO B 1 143 ? 1.895 -40.594 -18.953 1 94.31 143 PRO B CA 1
ATOM 2546 C C . PRO B 1 143 ? 2.68 -39.344 -18.641 1 94.31 143 PRO B C 1
ATOM 2548 O O . PRO B 1 143 ? 2.32 -38.594 -17.719 1 94.31 143 PRO B O 1
ATOM 2551 N N . LEU B 1 144 ? 3.773 -39.031 -19.438 1 92 144 LEU B N 1
ATOM 2552 C CA . LEU B 1 144 ? 4.668 -37.875 -19.25 1 92 144 LEU B CA 1
ATOM 2553 C C . LEU B 1 144 ? 3.889 -36.562 -19.25 1 92 144 LEU B C 1
ATOM 2555 O O . LEU B 1 144 ? 4.16 -35.688 -18.453 1 92 144 LEU B O 1
ATOM 2559 N N . ALA B 1 145 ? 2.914 -36.469 -20.203 1 92.5 145 ALA B N 1
ATOM 2560 C CA . ALA B 1 145 ? 2.115 -35.25 -20.312 1 92.5 145 ALA B CA 1
ATOM 2561 C C . ALA B 1 145 ? 1.384 -34.938 -19.016 1 92.5 145 ALA B C 1
ATOM 2563 O O . ALA B 1 145 ? 1.277 -33.781 -18.609 1 92.5 145 ALA B O 1
ATOM 2564 N N . VAL B 1 146 ? 0.905 -35.906 -18.375 1 92.88 146 VAL B N 1
ATOM 2565 C CA . VAL B 1 146 ? 0.176 -35.75 -17.125 1 92.88 146 VAL B CA 1
ATOM 2566 C C . VAL B 1 146 ? 1.145 -35.344 -16 1 92.88 146 VAL B C 1
ATOM 2568 O O . VAL B 1 146 ? 0.885 -34.406 -15.25 1 92.88 146 VAL B O 1
ATOM 2571 N N . THR B 1 147 ? 2.254 -36.031 -15.938 1 92.38 147 THR B N 1
ATOM 2572 C CA . THR B 1 147 ? 3.232 -35.781 -14.883 1 92.38 147 THR B CA 1
ATOM 2573 C C . THR B 1 147 ? 3.781 -34.375 -14.992 1 92.38 147 THR B C 1
ATOM 2575 O O . THR B 1 147 ? 4.043 -33.719 -13.969 1 92.38 147 THR B O 1
ATOM 2578 N N . THR B 1 148 ? 3.805 -33.906 -16.203 1 90.69 148 THR B N 1
ATOM 2579 C CA . THR B 1 148 ? 4.414 -32.594 -16.438 1 90.69 148 THR B CA 1
ATOM 2580 C C . THR B 1 148 ? 3.4 -31.484 -16.203 1 90.69 148 THR B C 1
ATOM 2582 O O . THR B 1 148 ? 3.742 -30.438 -15.656 1 90.69 148 THR B O 1
ATOM 2585 N N . TRP B 1 149 ? 2.129 -31.703 -16.516 1 94.19 149 TRP B N 1
ATOM 2586 C CA . TRP B 1 149 ? 1.184 -30.578 -16.547 1 94.19 149 TRP B CA 1
ATOM 2587 C C . TRP B 1 149 ? 0.216 -30.672 -15.375 1 94.19 149 TRP B C 1
ATOM 2589 O O . TRP B 1 149 ? -0.399 -29.656 -15 1 94.19 149 TRP B O 1
ATOM 2599 N N . ALA B 1 150 ? 0.154 -31.734 -14.766 1 95 150 ALA B N 1
ATOM 2600 C CA . ALA B 1 150 ? -0.822 -31.922 -13.695 1 95 150 ALA B CA 1
ATOM 2601 C C . ALA B 1 150 ? -0.598 -30.922 -12.562 1 95 150 ALA B C 1
ATOM 2603 O O . ALA B 1 150 ? -1.536 -30.25 -12.125 1 95 150 ALA B O 1
ATOM 2604 N N . PRO B 1 151 ? 0.649 -30.734 -12.102 1 95.19 151 PRO B N 1
ATOM 2605 C CA . PRO B 1 151 ? 0.851 -29.766 -11.016 1 95.19 151 PRO B CA 1
ATOM 2606 C C . PRO B 1 151 ? 0.419 -28.359 -11.391 1 95.19 151 PRO B C 1
ATOM 2608 O O . PRO B 1 151 ? -0.269 -27.688 -10.617 1 95.19 151 PRO B O 1
ATOM 2611 N N . THR B 1 152 ? 0.741 -27.922 -12.555 1 94.81 152 THR B N 1
ATOM 2612 C CA . THR B 1 152 ? 0.378 -26.578 -13 1 94.81 152 THR B CA 1
ATOM 2613 C C . THR B 1 152 ? -1.136 -26.453 -13.148 1 94.81 152 THR B C 1
ATOM 2615 O O . THR B 1 152 ? -1.73 -25.484 -12.672 1 94.81 152 THR B O 1
ATOM 2618 N N . VAL B 1 153 ? -1.749 -27.453 -13.742 1 96.31 153 VAL B N 1
ATOM 2619 C CA . VAL B 1 153 ? -3.191 -27.438 -13.961 1 96.31 153 VAL B CA 1
ATOM 2620 C C . VAL B 1 153 ? -3.914 -27.484 -12.617 1 96.31 153 VAL B C 1
ATOM 2622 O O . VAL B 1 153 ? -4.891 -26.75 -12.406 1 96.31 153 VAL B O 1
ATOM 2625 N N . MET B 1 154 ? -3.408 -28.266 -11.695 1 97.25 154 MET B N 1
ATOM 2626 C CA . MET B 1 154 ? -4.016 -28.328 -10.367 1 97.25 154 MET B CA 1
ATOM 2627 C C . MET B 1 154 ? -3.848 -27 -9.625 1 97.25 154 MET B C 1
ATOM 2629 O O . MET B 1 154 ? -4.781 -26.531 -8.969 1 97.25 154 MET B O 1
ATOM 2633 N N . 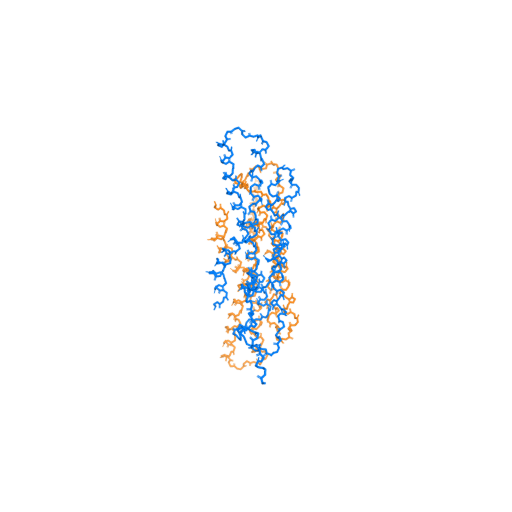GLY B 1 155 ? -2.713 -26.453 -9.633 1 97 155 GLY B N 1
ATOM 2634 C CA . GLY B 1 155 ? -2.488 -25.156 -9.008 1 97 155 GLY B CA 1
ATOM 2635 C C . GLY B 1 155 ? -3.41 -24.078 -9.531 1 97 155 GLY B C 1
ATOM 2636 O O . GLY B 1 155 ? -4.141 -23.453 -8.758 1 97 155 GLY B O 1
ATOM 2637 N N . LEU B 1 156 ? -3.508 -23.875 -10.812 1 97 156 LEU B N 1
ATOM 2638 C CA . LEU B 1 156 ? -4.328 -22.828 -11.422 1 97 156 LEU B CA 1
ATOM 2639 C C . LEU B 1 156 ? -5.812 -23.156 -11.289 1 97 156 LEU B C 1
ATOM 2641 O O . LEU B 1 156 ? -6.637 -22.266 -11.117 1 97 156 LEU B O 1
ATOM 2645 N N . GLY B 1 157 ? -6.07 -24.422 -11.398 1 97.88 157 GLY B N 1
ATOM 2646 C CA . GLY B 1 157 ? -7.449 -24.859 -11.273 1 97.88 157 GLY B CA 1
ATOM 2647 C C . GLY B 1 157 ? -8.023 -24.625 -9.883 1 97.88 157 GLY B C 1
ATOM 2648 O O . GLY B 1 157 ? -9.242 -24.609 -9.703 1 97.88 157 GLY B O 1
ATOM 2649 N N . SER B 1 158 ? -7.18 -24.453 -8.883 1 97.94 158 SER B N 1
ATOM 2650 C CA . SER B 1 158 ? -7.629 -24.266 -7.508 1 97.94 158 SER B CA 1
ATOM 2651 C C . SER B 1 158 ? -8.047 -22.812 -7.254 1 97.94 158 SER B C 1
ATOM 2653 O O . SER B 1 158 ? -8.68 -22.516 -6.238 1 97.94 158 SER B O 1
ATOM 2655 N N . ILE B 1 159 ? -7.734 -21.859 -8.109 1 97.44 159 ILE B N 1
ATOM 2656 C CA . ILE B 1 159 ? -7.891 -20.422 -7.895 1 97.44 159 ILE B CA 1
ATOM 2657 C C . ILE B 1 159 ? -9.352 -20.109 -7.562 1 97.44 159 ILE B C 1
ATOM 2659 O O . ILE B 1 159 ? -9.633 -19.453 -6.555 1 97.44 159 ILE B O 1
ATOM 2663 N N . PRO B 1 160 ? -10.398 -20.609 -8.328 1 96.62 160 PRO B N 1
ATOM 2664 C CA . PRO B 1 160 ? -11.789 -20.297 -7.984 1 96.62 160 PRO B CA 1
ATOM 2665 C C . PRO B 1 160 ? -12.188 -20.781 -6.594 1 96.62 160 PRO B C 1
ATOM 2667 O O . PRO B 1 160 ? -13.094 -20.219 -5.973 1 96.62 160 PRO B O 1
ATOM 2670 N N . PHE B 1 161 ? -11.469 -21.688 -6.059 1 97 161 PHE B N 1
ATOM 2671 C CA . PHE B 1 161 ? -11.844 -22.281 -4.777 1 97 161 PHE B CA 1
ATOM 2672 C C . PHE B 1 161 ? -11.102 -21.594 -3.635 1 97 161 PHE B C 1
ATOM 2674 O O . PHE B 1 161 ? -11.57 -21.594 -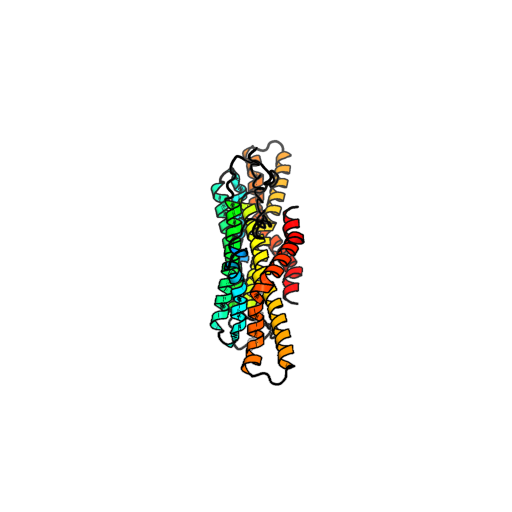2.496 1 97 161 PHE B O 1
ATOM 2681 N N . ILE B 1 162 ? -9.969 -21.031 -3.924 1 97.38 162 ILE B N 1
ATOM 2682 C CA . ILE B 1 162 ? -9.164 -20.516 -2.828 1 97.38 162 ILE B CA 1
ATOM 2683 C C . ILE B 1 162 ? -9.477 -19.031 -2.627 1 97.38 162 ILE B C 1
ATOM 2685 O O . ILE B 1 162 ? -9.141 -18.453 -1.588 1 97.38 162 ILE B O 1
ATOM 2689 N N . ILE B 1 163 ? -10.047 -18.375 -3.551 1 97.06 163 ILE B N 1
ATOM 2690 C CA . ILE B 1 163 ? -10.297 -16.938 -3.52 1 97.06 163 ILE B CA 1
ATOM 2691 C C . ILE B 1 163 ? -11.094 -16.594 -2.266 1 97.06 163 ILE B C 1
ATOM 2693 O O . ILE B 1 163 ? -10.648 -15.781 -1.447 1 97.06 163 ILE B O 1
ATOM 2697 N N . HIS B 1 164 ? -12.211 -17.219 -2.076 1 96 164 HIS B N 1
ATOM 2698 C CA . HIS B 1 164 ? -13.125 -16.812 -1.017 1 96 164 HIS B CA 1
ATOM 2699 C C . HIS B 1 164 ? -12.531 -17.094 0.361 1 96 164 HIS B C 1
ATOM 2701 O O . HIS B 1 164 ? -12.547 -16.219 1.233 1 96 164 HIS B O 1
ATOM 2707 N N . PRO B 1 165 ? -11.938 -18.234 0.593 1 96.62 165 PRO B N 1
ATOM 2708 C CA . PRO B 1 165 ? -11.32 -18.469 1.902 1 96.62 165 PRO B CA 1
ATOM 2709 C C . PRO B 1 165 ? -10.18 -17.5 2.197 1 96.62 165 PRO B C 1
ATOM 2711 O O . PRO B 1 165 ? -10.016 -17.062 3.336 1 96.62 165 PRO B O 1
ATOM 2714 N N . ILE B 1 166 ? -9.391 -17.203 1.207 1 97.19 166 ILE B N 1
ATOM 2715 C CA . ILE B 1 166 ? -8.297 -16.266 1.42 1 97.19 166 ILE B CA 1
ATOM 2716 C C . ILE B 1 166 ? -8.867 -14.883 1.736 1 97.19 166 ILE B C 1
ATOM 2718 O O . ILE B 1 166 ? -8.414 -14.219 2.674 1 97.19 166 ILE B O 1
ATOM 2722 N N . ASP B 1 167 ? -9.852 -14.484 0.963 1 97.31 167 ASP B N 1
ATOM 2723 C CA . ASP B 1 167 ? -10.477 -13.188 1.195 1 97.31 167 ASP B CA 1
ATOM 2724 C C . ASP B 1 167 ? -11.016 -13.078 2.621 1 97.31 167 ASP B C 1
ATOM 2726 O O . ASP B 1 167 ? -10.797 -12.078 3.301 1 97.31 167 ASP B O 1
ATOM 2730 N N . GLU B 1 168 ? -11.695 -14.102 3.078 1 96.62 168 GLU B N 1
ATOM 2731 C CA . GLU B 1 168 ? -12.273 -14.117 4.422 1 96.62 168 GLU B CA 1
ATOM 2732 C C . GLU B 1 168 ? -11.18 -14.062 5.488 1 96.62 168 GLU B C 1
ATOM 2734 O O . GLU B 1 168 ? -11.336 -13.398 6.512 1 96.62 168 GLU B O 1
ATOM 2739 N N . CYS B 1 169 ? -10.164 -14.734 5.266 1 96.75 169 CYS B N 1
ATOM 2740 C CA . CYS B 1 169 ? -9.039 -14.742 6.195 1 96.75 169 CYS B CA 1
ATOM 2741 C C . CYS B 1 169 ? -8.414 -13.352 6.301 1 96.75 169 CYS B C 1
ATOM 2743 O O . CYS B 1 169 ? -8.125 -12.883 7.398 1 96.75 169 CYS B O 1
ATOM 2745 N N . VAL B 1 170 ? -8.227 -12.766 5.156 1 96.62 170 VAL B N 1
ATOM 2746 C CA . VAL B 1 170 ? -7.617 -11.438 5.137 1 96.62 170 VAL B CA 1
ATOM 2747 C C . VAL B 1 170 ? -8.562 -10.43 5.793 1 96.62 170 VAL B C 1
ATOM 2749 O O . VAL B 1 170 ? -8.117 -9.562 6.555 1 96.62 170 VAL B O 1
ATOM 2752 N N . ASP B 1 171 ? -9.836 -10.555 5.504 1 95.31 171 ASP B N 1
ATOM 2753 C CA . ASP B 1 171 ? -10.805 -9.703 6.188 1 95.31 171 ASP B CA 1
ATOM 2754 C C . ASP B 1 171 ? -10.703 -9.867 7.703 1 95.31 171 ASP B C 1
ATOM 2756 O O . ASP B 1 171 ? -10.648 -8.875 8.43 1 95.31 171 ASP B O 1
ATOM 2760 N N . PHE B 1 172 ? -10.695 -11.016 8.125 1 94.56 172 PHE B N 1
ATOM 2761 C CA . PHE B 1 172 ? -10.617 -11.305 9.555 1 94.56 172 PHE B CA 1
ATOM 2762 C C . PHE B 1 172 ? -9.344 -10.711 10.156 1 94.56 172 PHE B C 1
ATOM 2764 O O . PHE B 1 172 ? -9.391 -10.078 11.211 1 94.56 172 PHE B O 1
ATOM 2771 N N . ALA B 1 173 ? -8.211 -10.922 9.508 1 93 173 ALA B N 1
ATOM 2772 C CA . ALA B 1 173 ? -6.918 -10.445 9.992 1 93 173 ALA B CA 1
ATOM 2773 C C . ALA B 1 173 ? -6.902 -8.922 10.102 1 93 173 ALA B C 1
ATOM 2775 O O . ALA B 1 173 ? -6.453 -8.367 11.102 1 93 173 ALA B O 1
ATOM 2776 N N . LEU B 1 174 ? -7.375 -8.289 9.062 1 92.81 174 LEU B N 1
ATOM 2777 C CA . LEU B 1 174 ? -7.344 -6.832 9.062 1 92.81 174 LEU B CA 1
ATOM 2778 C C . LEU B 1 174 ? -8.359 -6.262 10.047 1 92.81 174 LEU B C 1
ATOM 2780 O O . LEU B 1 174 ? -8.094 -5.25 10.703 1 92.81 174 LEU B O 1
ATOM 2784 N N . ASP B 1 175 ? -9.539 -6.883 10.188 1 92.25 175 ASP B N 1
ATOM 2785 C CA . ASP B 1 175 ? -10.555 -6.441 11.133 1 92.25 175 ASP B CA 1
ATOM 2786 C C . ASP B 1 175 ? -10.039 -6.527 12.57 1 92.25 175 ASP B C 1
ATOM 2788 O O . ASP B 1 175 ? -10.469 -5.758 13.438 1 92.25 175 ASP B O 1
ATOM 2792 N N . ASN B 1 176 ? -9.102 -7.359 12.781 1 89.88 176 ASN B N 1
ATOM 2793 C CA . ASN B 1 176 ? -8.617 -7.578 14.141 1 89.88 176 ASN B CA 1
ATOM 2794 C C . ASN B 1 176 ? -7.242 -6.953 14.352 1 89.88 176 ASN B C 1
ATOM 2796 O O . ASN B 1 176 ? -6.598 -7.199 15.375 1 89.88 176 ASN B O 1
ATOM 2800 N N . SER B 1 177 ? -6.715 -6.215 13.43 1 85.94 177 SER B N 1
ATOM 2801 C CA . SER B 1 177 ? -5.418 -5.566 13.586 1 85.94 177 SER B CA 1
ATOM 2802 C C . SER B 1 177 ? -5.477 -4.102 13.18 1 85.94 177 SER B C 1
ATOM 2804 O O . SER B 1 177 ? -5.84 -3.238 13.984 1 85.94 177 SER B O 1
ATOM 2806 N N . THR B 1 178 ? -5.285 -3.828 11.891 1 79.62 178 THR B N 1
ATOM 2807 C CA . THR B 1 178 ? -5.094 -2.459 11.422 1 79.62 178 THR B CA 1
ATOM 2808 C C . THR B 1 178 ? -6.387 -1.66 11.539 1 79.62 178 THR B C 1
ATOM 2810 O O . THR B 1 178 ? -6.367 -0.492 11.93 1 79.62 178 THR B O 1
ATOM 2813 N N . ARG B 1 179 ? -7.484 -2.256 11.258 1 82.75 179 ARG B N 1
ATOM 2814 C CA . ARG B 1 179 ? -8.742 -1.522 11.258 1 82.75 179 ARG B CA 1
ATOM 2815 C C . ARG B 1 179 ? -9.195 -1.207 12.68 1 82.75 179 ARG B C 1
ATOM 2817 O O . ARG B 1 179 ? -9.758 -0.141 12.938 1 82.75 179 ARG B O 1
ATOM 2824 N N . LYS B 1 180 ? -8.836 -2.047 13.57 1 79.88 180 LYS B N 1
ATOM 2825 C CA . LYS B 1 180 ? -9.117 -1.771 14.977 1 79.88 180 LYS B CA 1
ATOM 2826 C C . LYS B 1 180 ? -8.266 -0.615 15.492 1 79.88 180 LYS B C 1
ATOM 2828 O O . LYS B 1 180 ? -8.75 0.228 16.25 1 79.88 180 LYS B O 1
ATOM 2833 N N . PHE B 1 181 ? -7.066 -0.591 15.016 1 72.62 181 PHE B N 1
ATOM 2834 C CA . PHE B 1 181 ? -6.145 0.46 15.43 1 72.62 181 PHE B CA 1
ATOM 2835 C C . PHE B 1 181 ? -6.586 1.812 14.883 1 72.62 181 PHE B C 1
ATOM 2837 O O . PHE B 1 181 ? -6.477 2.832 15.57 1 72.62 181 PHE B O 1
ATOM 2844 N N . LEU B 1 182 ? -7.09 1.866 13.711 1 73.81 182 LEU B N 1
ATOM 2845 C CA . LEU B 1 182 ? -7.488 3.109 13.062 1 73.81 182 LEU B CA 1
ATOM 2846 C C . LEU B 1 182 ? -8.812 3.615 13.625 1 73.81 182 LEU B C 1
ATOM 2848 O O . LEU B 1 182 ? -9.102 4.812 13.57 1 73.81 182 LEU B O 1
ATOM 2852 N N . GLU B 1 183 ? -9.648 2.771 14.156 1 68.88 183 GLU B N 1
ATOM 2853 C CA . GLU B 1 183 ? -10.93 3.162 14.75 1 68.88 183 GLU B CA 1
ATOM 2854 C C . GLU B 1 183 ? -10.742 3.684 16.172 1 68.88 183 GLU B C 1
ATOM 2856 O O . GLU B 1 183 ? -11.57 4.441 16.672 1 68.88 183 GLU B O 1
ATOM 2861 N N . SER B 1 184 ? -9.625 3.42 16.812 1 56.72 184 SER B N 1
ATOM 2862 C CA . SER B 1 184 ? -9.422 3.855 18.188 1 56.72 184 SER B CA 1
ATOM 2863 C C . SER B 1 184 ? -8.898 5.289 18.25 1 56.72 184 SER B C 1
ATOM 2865 O O . SER B 1 184 ? -9.273 6.051 19.141 1 56.72 184 SER B O 1
#